Protein AF-A0A8J5KAC5-F1 (afdb_monomer_lite)

Structure (mmCIF, N/CA/C/O backbone):
data_AF-A0A8J5KAC5-F1
#
_entry.id   AF-A0A8J5KAC5-F1
#
loop_
_atom_site.group_PDB
_atom_site.id
_atom_site.type_symbol
_atom_site.label_atom_id
_atom_site.label_alt_id
_atom_site.label_comp_id
_atom_site.label_asym_id
_atom_site.label_entity_id
_atom_site.label_seq_id
_atom_site.pdbx_PDB_ins_code
_atom_site.Cartn_x
_atom_site.Cartn_y
_atom_site.Cartn_z
_atom_site.occupancy
_atom_site.B_iso_or_equiv
_atom_site.auth_seq_id
_atom_site.auth_comp_id
_atom_site.auth_asym_id
_atom_site.auth_atom_id
_atom_site.pdbx_PDB_model_num
ATOM 1 N N . MET A 1 1 ? 6.779 -6.812 -13.218 1.00 51.22 1 MET A N 1
ATOM 2 C CA . MET A 1 1 ? 7.470 -7.359 -12.035 1.00 51.22 1 MET A CA 1
ATOM 3 C C . MET A 1 1 ? 6.546 -8.421 -11.484 1.00 51.22 1 MET A C 1
ATOM 5 O O . MET A 1 1 ? 5.444 -8.071 -11.083 1.00 51.22 1 MET A O 1
ATOM 9 N N . HIS A 1 2 ? 6.923 -9.687 -11.612 1.00 58.38 2 HIS A N 1
ATOM 10 C CA . HIS A 1 2 ? 6.193 -10.803 -11.014 1.00 58.38 2 HIS A CA 1
ATOM 11 C C . HIS A 1 2 ? 6.729 -11.048 -9.586 1.00 58.38 2 HIS A C 1
ATOM 13 O O . HIS A 1 2 ? 7.861 -10.635 -9.305 1.00 58.38 2 HIS A O 1
ATOM 19 N N . PRO A 1 3 ? 5.944 -11.676 -8.694 1.00 69.50 3 PRO A N 1
ATOM 20 C CA . PRO A 1 3 ? 6.424 -12.159 -7.396 1.00 69.50 3 PRO A CA 1
ATOM 21 C C . PRO A 1 3 ? 7.497 -13.254 -7.560 1.00 69.50 3 PRO A C 1
ATOM 23 O O . PRO A 1 3 ? 7.890 -13.585 -8.687 1.00 69.50 3 PRO A O 1
ATOM 26 N N . ASP A 1 4 ? 8.021 -13.769 -6.443 1.00 76.44 4 ASP A N 1
ATOM 27 C CA . ASP A 1 4 ? 9.030 -14.833 -6.464 1.00 76.44 4 ASP A CA 1
ATOM 28 C C . ASP A 1 4 ? 8.505 -16.061 -7.219 1.00 76.44 4 ASP A C 1
ATOM 30 O O . ASP A 1 4 ? 7.387 -16.493 -6.975 1.00 76.44 4 ASP A O 1
ATOM 34 N N . LEU A 1 5 ? 9.309 -16.597 -8.141 1.00 83.94 5 LEU A N 1
ATOM 35 C CA . LEU A 1 5 ? 8.955 -17.718 -9.023 1.00 83.94 5 LEU A CA 1
ATOM 36 C C . LEU A 1 5 ? 9.501 -19.055 -8.501 1.00 83.94 5 LEU A C 1
ATOM 38 O O . LEU A 1 5 ? 9.786 -19.970 -9.281 1.00 83.94 5 LEU A O 1
ATOM 42 N N . SER A 1 6 ? 9.737 -19.150 -7.196 1.00 83.25 6 SER A N 1
ATOM 43 C CA . SER A 1 6 ? 10.265 -20.354 -6.570 1.00 83.25 6 SER A CA 1
ATOM 44 C C . SER A 1 6 ? 9.294 -21.540 -6.751 1.00 83.25 6 SER A C 1
ATOM 46 O O . SER A 1 6 ? 8.110 -21.406 -6.446 1.00 83.25 6 SER A O 1
ATOM 48 N N . PRO A 1 7 ? 9.760 -22.734 -7.181 1.00 77.38 7 PRO A N 1
ATOM 49 C CA . PRO A 1 7 ? 8.881 -23.847 -7.581 1.00 77.38 7 PRO A CA 1
ATOM 50 C C . PRO A 1 7 ? 7.962 -24.388 -6.478 1.00 77.38 7 PRO A C 1
ATOM 52 O O . PRO A 1 7 ? 6.989 -25.074 -6.754 1.00 77.38 7 PRO A O 1
ATOM 55 N N . HIS A 1 8 ? 8.292 -24.131 -5.215 1.00 77.75 8 HIS A N 1
ATOM 56 C CA . HIS A 1 8 ? 7.541 -24.633 -4.065 1.00 77.75 8 HIS A CA 1
ATOM 57 C C . HIS A 1 8 ? 6.368 -23.727 -3.663 1.00 77.75 8 HIS A C 1
ATOM 59 O O . HIS A 1 8 ? 5.592 -24.101 -2.790 1.00 77.75 8 HIS A O 1
ATOM 65 N N . LEU A 1 9 ? 6.251 -22.534 -4.258 1.00 81.00 9 LEU A N 1
ATOM 66 C CA . LEU A 1 9 ? 5.268 -21.524 -3.858 1.00 81.00 9 LEU A CA 1
ATOM 67 C C . LEU A 1 9 ? 3.993 -21.544 -4.719 1.00 81.00 9 LEU A C 1
ATOM 69 O O . LEU A 1 9 ? 3.014 -20.872 -4.388 1.00 81.00 9 LEU A O 1
ATOM 73 N N . HIS A 1 10 ? 4.007 -22.307 -5.813 1.00 86.31 10 HIS A N 1
ATOM 74 C CA . HIS A 1 10 ? 2.965 -22.288 -6.835 1.00 86.31 10 HIS A CA 1
ATOM 75 C C . HIS A 1 10 ? 2.425 -23.677 -7.147 1.00 86.31 10 HIS A C 1
ATOM 77 O O . HIS A 1 10 ? 3.053 -24.698 -6.871 1.00 86.31 10 HIS A O 1
ATOM 83 N N . THR A 1 11 ? 1.254 -23.697 -7.771 1.00 89.69 11 THR A N 1
ATOM 84 C CA . THR A 1 11 ? 0.648 -24.917 -8.312 1.00 89.69 11 THR A CA 1
ATOM 85 C C . THR A 1 11 ? 1.507 -25.542 -9.416 1.00 89.69 11 THR A C 1
ATOM 87 O O . THR A 1 11 ? 2.206 -24.841 -10.153 1.00 89.69 11 THR A O 1
ATOM 90 N N . ASP A 1 12 ? 1.409 -26.864 -9.588 1.00 91.12 12 ASP A N 1
ATOM 91 C CA . ASP A 1 12 ? 2.136 -27.600 -10.636 1.00 91.12 12 ASP A CA 1
ATOM 92 C C . ASP A 1 12 ? 1.869 -27.039 -12.045 1.00 91.12 12 ASP A C 1
ATOM 94 O O . ASP A 1 12 ? 2.774 -26.963 -12.882 1.00 91.12 12 ASP A O 1
ATOM 98 N N . GLU A 1 13 ? 0.642 -26.565 -12.289 1.00 91.50 13 GLU A N 1
ATOM 99 C CA . GLU A 1 13 ? 0.246 -25.910 -13.539 1.00 91.50 13 GLU A CA 1
ATOM 100 C C . GLU A 1 13 ? 1.032 -24.612 -13.791 1.00 91.50 13 GLU A C 1
ATOM 102 O O . GLU A 1 13 ? 1.581 -24.417 -14.882 1.00 91.50 13 GLU A O 1
ATOM 107 N N . CYS A 1 14 ? 1.146 -23.733 -12.788 1.00 91.69 14 CYS A N 1
ATOM 108 C CA . CYS A 1 14 ? 1.917 -22.497 -12.920 1.00 91.69 14 CYS A CA 1
ATOM 109 C C . CYS A 1 14 ? 3.430 -22.768 -12.966 1.00 91.69 14 CYS A C 1
ATOM 111 O O . CYS A 1 14 ? 4.141 -22.140 -13.757 1.00 91.69 14 CYS A O 1
ATOM 113 N N . ASN A 1 15 ? 3.927 -23.763 -12.225 1.00 93.38 15 ASN A N 1
ATOM 114 C CA . ASN A 1 15 ? 5.329 -24.191 -12.258 1.00 93.38 15 ASN A CA 1
ATOM 115 C C . ASN A 1 15 ? 5.779 -24.671 -13.646 1.00 93.38 15 ASN A C 1
ATOM 117 O O . ASN A 1 15 ? 6.917 -24.413 -14.063 1.00 93.38 15 ASN A O 1
ATOM 121 N N . ALA A 1 16 ? 4.886 -25.307 -14.409 1.00 93.81 16 ALA A N 1
ATOM 122 C CA . ALA A 1 16 ? 5.159 -25.691 -15.791 1.00 93.81 16 ALA A CA 1
ATOM 123 C C . ALA A 1 16 ? 5.391 -24.467 -16.700 1.00 93.81 16 ALA A C 1
ATOM 125 O O . ALA A 1 16 ? 6.273 -24.491 -17.564 1.00 93.81 16 ALA A O 1
ATOM 126 N N . LEU A 1 17 ? 4.641 -23.377 -16.503 1.00 92.50 17 LEU A N 1
ATOM 127 C CA . LEU A 1 17 ? 4.814 -22.126 -17.254 1.00 92.50 17 LEU A CA 1
ATOM 128 C C . LEU A 1 17 ? 6.082 -21.373 -16.832 1.00 92.50 17 LEU A C 1
ATOM 130 O O . LEU A 1 17 ? 6.814 -20.880 -17.690 1.00 92.50 17 LEU A O 1
ATOM 134 N N . ILE A 1 18 ? 6.389 -21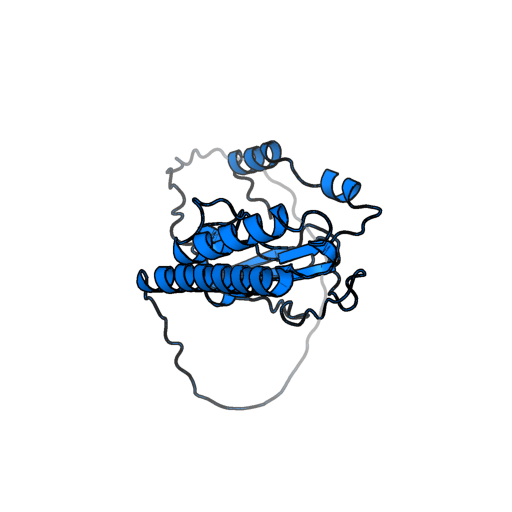.349 -15.533 1.00 92.75 18 ILE A N 1
ATOM 135 C CA . ILE A 1 18 ? 7.617 -20.750 -14.989 1.00 92.75 18 ILE A CA 1
ATOM 136 C C . ILE A 1 18 ? 8.853 -21.442 -15.567 1.00 92.75 18 ILE A C 1
ATOM 138 O O . ILE A 1 18 ? 9.784 -20.781 -16.028 1.00 92.75 18 ILE A O 1
ATOM 142 N N . SER A 1 19 ? 8.838 -22.774 -15.622 1.00 92.81 19 SER A N 1
ATOM 143 C CA . SER A 1 19 ? 9.929 -23.560 -16.205 1.00 92.81 19 SER A CA 1
ATOM 144 C C . SER A 1 19 ? 10.127 -23.243 -17.692 1.00 92.81 19 SER A C 1
ATOM 146 O O . SER A 1 19 ? 11.260 -23.078 -18.149 1.00 92.81 19 SER A O 1
ATOM 148 N N . LYS A 1 20 ? 9.035 -23.071 -18.452 1.00 92.75 20 LYS A N 1
ATOM 149 C CA . LYS A 1 20 ? 9.089 -22.631 -19.858 1.00 92.75 20 LYS A CA 1
ATOM 150 C C . LYS A 1 20 ? 9.677 -21.227 -20.000 1.00 92.75 20 LYS A C 1
ATOM 152 O O . LYS A 1 20 ? 10.493 -21.008 -20.892 1.00 92.75 20 LYS A O 1
ATOM 157 N N . LEU A 1 21 ? 9.325 -20.297 -19.111 1.00 91.25 21 LEU A N 1
ATOM 158 C CA . LEU A 1 21 ? 9.879 -18.940 -19.107 1.00 91.25 21 LEU A CA 1
ATOM 159 C C . LEU A 1 21 ? 11.384 -18.951 -18.809 1.00 91.25 21 LEU A C 1
ATOM 161 O O . LEU A 1 21 ? 12.168 -18.322 -19.519 1.00 91.25 21 LEU A O 1
ATOM 165 N N . GLN A 1 22 ? 11.806 -19.717 -17.800 1.00 90.69 22 GLN A N 1
ATOM 166 C CA . GLN A 1 22 ? 13.218 -19.881 -17.454 1.00 90.69 22 GLN A CA 1
ATOM 167 C C . GLN A 1 22 ? 14.016 -20.504 -18.605 1.00 90.69 22 GLN A C 1
ATOM 169 O O . GLN A 1 22 ? 15.131 -20.059 -18.876 1.00 90.69 22 GLN A O 1
ATOM 174 N N . ASN A 1 23 ? 13.455 -21.485 -19.314 1.00 92.12 23 ASN A N 1
ATOM 175 C CA . ASN A 1 23 ? 14.088 -22.073 -20.495 1.00 92.12 23 ASN A CA 1
ATOM 176 C C . ASN A 1 23 ? 14.163 -21.074 -21.659 1.00 92.12 23 ASN A C 1
ATOM 178 O O . ASN A 1 23 ? 15.242 -20.902 -22.222 1.00 92.12 23 ASN A O 1
ATOM 182 N N . CYS A 1 24 ? 13.095 -20.314 -21.927 1.00 90.56 24 CYS A N 1
ATOM 183 C CA . CYS A 1 24 ? 13.111 -19.240 -22.926 1.00 90.56 24 CYS A CA 1
ATOM 184 C C . CYS A 1 24 ? 14.214 -18.211 -22.630 1.00 90.56 24 CYS A C 1
ATOM 186 O O . CYS A 1 24 ? 14.958 -17.822 -23.529 1.00 90.56 24 CYS A O 1
ATOM 188 N N . HIS A 1 25 ? 14.394 -17.824 -21.363 1.00 89.75 25 HIS A N 1
ATOM 189 C CA . HIS A 1 25 ? 15.464 -16.917 -20.938 1.00 89.75 25 HIS A CA 1
ATOM 190 C C . HIS A 1 25 ? 16.870 -17.531 -21.013 1.00 89.75 25 HIS A C 1
ATOM 192 O O . HIS A 1 25 ? 17.831 -16.797 -21.258 1.00 89.75 25 HIS A O 1
ATOM 198 N N . LYS A 1 26 ? 17.010 -18.846 -20.801 1.00 88.94 26 LYS A N 1
ATOM 199 C CA . LYS A 1 26 ? 18.286 -19.567 -20.958 1.00 88.94 26 LYS A CA 1
ATOM 200 C C . LYS A 1 26 ? 18.708 -19.629 -22.424 1.00 88.94 26 LYS A C 1
ATOM 202 O O . LYS A 1 26 ? 19.866 -19.349 -22.723 1.00 88.94 26 LYS A O 1
ATOM 207 N N . GL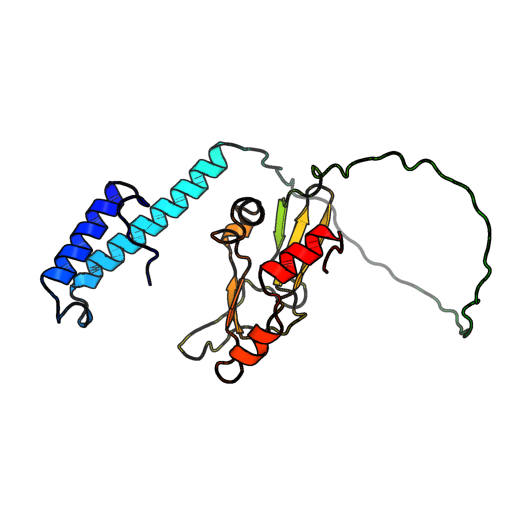U A 1 27 ? 17.774 -19.935 -23.318 1.00 89.94 27 GLU A N 1
ATOM 208 C CA . GLU A 1 27 ? 18.008 -20.004 -24.764 1.00 89.94 27 GLU A CA 1
ATOM 209 C C . GLU A 1 27 ? 18.232 -18.612 -25.368 1.00 89.94 27 GLU A C 1
ATOM 211 O O . GLU A 1 27 ? 19.110 -18.418 -26.205 1.00 89.94 27 GLU A O 1
ATOM 216 N N . ASN A 1 28 ? 17.506 -17.605 -24.877 1.00 84.75 28 ASN A N 1
ATOM 217 C CA . ASN A 1 28 ? 17.512 -16.243 -25.411 1.00 84.75 28 ASN A CA 1
ATOM 218 C C . ASN A 1 28 ? 18.156 -15.247 -24.439 1.00 84.75 28 ASN A C 1
ATOM 220 O O . ASN A 1 28 ? 17.588 -14.202 -24.108 1.00 84.75 28 ASN A O 1
ATOM 224 N N . LYS A 1 29 ? 19.383 -15.549 -23.998 1.00 78.19 29 LYS A N 1
ATOM 225 C CA . LYS A 1 29 ? 20.109 -14.790 -22.960 1.00 78.19 29 LYS A CA 1
ATOM 226 C C . LYS A 1 29 ? 20.223 -13.284 -23.246 1.00 78.19 29 LYS A C 1
ATOM 228 O O . LYS A 1 29 ? 20.153 -12.483 -22.312 1.00 78.19 29 LYS A O 1
ATOM 233 N N . LEU A 1 30 ? 20.379 -12.906 -24.520 1.00 72.31 30 LEU A N 1
ATOM 234 C CA . LEU A 1 30 ? 20.470 -11.510 -24.978 1.00 72.31 30 LEU A CA 1
ATOM 235 C C . LEU A 1 30 ? 19.122 -10.933 -25.443 1.00 72.31 30 LEU A C 1
ATOM 237 O O . LEU A 1 30 ? 18.879 -9.741 -25.278 1.00 72.31 30 LEU A O 1
ATOM 241 N N . LEU A 1 31 ? 18.230 -11.768 -25.982 1.00 71.31 31 LEU A N 1
ATOM 242 C CA . LEU A 1 31 ? 16.966 -11.335 -26.592 1.00 71.31 31 LEU A CA 1
ATOM 243 C C . LEU A 1 31 ? 15.778 -11.319 -25.616 1.00 71.31 31 LEU A C 1
ATOM 245 O O . LEU A 1 31 ? 14.691 -10.872 -25.981 1.00 71.31 31 LEU A O 1
ATOM 249 N N . LYS A 1 32 ? 15.980 -11.711 -24.352 1.00 63.28 32 LYS A N 1
ATOM 250 C CA . LYS A 1 32 ? 14.984 -11.549 -23.278 1.00 63.28 32 LYS A CA 1
ATOM 251 C C . LYS A 1 32 ? 14.484 -10.105 -23.124 1.00 63.28 32 LYS A C 1
ATOM 253 O O . LYS A 1 32 ? 13.348 -9.891 -22.728 1.00 63.28 32 LYS A O 1
ATOM 258 N N . PHE A 1 33 ? 15.303 -9.117 -23.494 1.00 65.19 33 PHE A N 1
ATOM 259 C CA . PHE A 1 33 ? 14.939 -7.694 -23.463 1.00 65.19 33 PHE A CA 1
ATOM 260 C C . PHE A 1 33 ? 14.280 -7.187 -24.755 1.00 65.19 33 PHE A C 1
ATOM 262 O O . PHE A 1 33 ? 13.813 -6.054 -24.794 1.00 65.19 33 PHE A O 1
ATOM 269 N N . VAL A 1 34 ? 14.233 -8.014 -25.804 1.00 77.56 34 VAL A N 1
ATOM 270 C CA . VAL A 1 34 ? 13.605 -7.701 -27.102 1.00 77.56 34 VAL A CA 1
ATOM 271 C C . VAL A 1 34 ? 12.153 -8.201 -27.149 1.00 77.56 34 VAL A C 1
ATOM 273 O O . VAL A 1 34 ? 11.425 -7.938 -28.098 1.00 77.56 34 VAL A O 1
ATOM 276 N N . GLY A 1 35 ? 11.698 -8.876 -26.088 1.00 79.56 35 GLY A N 1
ATOM 277 C CA . GLY A 1 35 ? 10.300 -9.257 -25.909 1.00 79.56 35 GLY A CA 1
ATOM 278 C C . GLY A 1 35 ? 9.916 -10.621 -26.481 1.00 79.56 35 GLY A C 1
ATOM 279 O O . GLY A 1 35 ? 8.734 -10.942 -26.529 1.00 79.56 35 GLY A O 1
ATOM 280 N N . ILE A 1 36 ? 10.893 -11.448 -26.869 1.00 85.12 36 ILE A N 1
ATOM 281 C CA . ILE A 1 36 ? 10.649 -12.797 -27.416 1.00 85.12 36 ILE A CA 1
ATOM 282 C C . ILE A 1 36 ? 9.874 -13.680 -26.428 1.00 85.12 36 ILE A C 1
ATOM 284 O O . ILE A 1 36 ? 9.003 -14.442 -26.827 1.00 85.12 36 ILE A O 1
ATOM 288 N N . CYS A 1 37 ? 10.149 -13.548 -25.130 1.00 87.25 37 CYS A N 1
ATOM 289 C CA . CYS A 1 37 ? 9.486 -14.345 -24.098 1.00 87.25 37 CYS A CA 1
ATOM 290 C C . CYS A 1 37 ? 8.212 -13.679 -23.530 1.00 87.25 37 CYS A C 1
ATOM 292 O O . CYS A 1 37 ? 7.659 -14.189 -22.558 1.00 87.25 37 CYS A O 1
ATOM 294 N N . ASN A 1 38 ? 7.720 -12.568 -24.107 1.00 87.12 38 ASN A N 1
ATOM 295 C CA . ASN A 1 38 ? 6.593 -11.794 -23.553 1.00 87.12 38 ASN A CA 1
ATOM 296 C C . ASN A 1 38 ? 5.282 -12.587 -23.483 1.00 87.12 38 ASN A C 1
ATOM 298 O O . ASN A 1 38 ? 4.481 -12.380 -22.573 1.00 87.12 38 ASN A O 1
ATOM 302 N N . GLU A 1 39 ? 5.044 -13.489 -24.435 1.00 90.31 39 GLU A N 1
ATOM 303 C CA . GLU A 1 39 ? 3.843 -14.331 -24.436 1.00 90.31 39 GLU A CA 1
ATOM 304 C C . GLU A 1 39 ? 3.839 -15.290 -23.241 1.00 90.31 39 GLU A C 1
ATOM 306 O O . GLU A 1 39 ? 2.824 -15.437 -22.556 1.00 90.31 39 GLU A O 1
ATOM 311 N N . ILE A 1 40 ? 5.000 -15.882 -22.942 1.00 88.81 40 ILE A N 1
ATOM 312 C CA . ILE A 1 40 ? 5.178 -16.785 -21.802 1.00 88.81 40 ILE A CA 1
ATOM 313 C C . ILE A 1 40 ? 5.120 -15.993 -20.493 1.00 88.81 40 ILE A C 1
ATOM 315 O O . ILE A 1 40 ? 4.452 -16.423 -19.558 1.00 88.81 40 ILE A O 1
ATOM 319 N N . ASP A 1 41 ? 5.747 -14.817 -20.439 1.00 87.56 41 ASP A N 1
ATOM 320 C CA . ASP A 1 41 ? 5.699 -13.928 -19.272 1.00 87.56 41 ASP A CA 1
ATOM 321 C C . ASP A 1 41 ? 4.254 -13.506 -18.950 1.00 87.56 41 ASP A C 1
ATOM 323 O O . ASP A 1 41 ? 3.796 -13.591 -17.810 1.00 87.56 41 ASP A O 1
ATOM 327 N N . THR A 1 42 ? 3.472 -13.179 -19.985 1.00 88.94 42 THR A N 1
ATOM 328 C CA . THR A 1 42 ? 2.037 -12.885 -19.852 1.00 88.94 42 THR A CA 1
ATOM 329 C C . THR A 1 42 ? 1.257 -14.094 -19.335 1.00 88.94 42 THR A C 1
ATOM 331 O O . THR A 1 42 ? 0.359 -13.940 -18.504 1.00 88.94 42 THR A O 1
ATOM 334 N N . ALA A 1 43 ? 1.572 -15.300 -19.814 1.00 91.12 43 ALA A N 1
ATOM 335 C CA . ALA A 1 43 ? 0.924 -16.529 -19.367 1.00 91.12 43 ALA A CA 1
ATOM 336 C C . ALA A 1 43 ? 1.244 -16.849 -17.898 1.00 91.12 43 ALA A C 1
ATOM 338 O O . ALA A 1 43 ? 0.329 -17.165 -17.138 1.00 91.12 43 ALA A O 1
ATOM 339 N N . VAL A 1 44 ? 2.506 -16.703 -17.481 1.00 90.38 44 VAL A N 1
ATOM 340 C CA . VAL A 1 44 ? 2.932 -16.857 -16.080 1.00 90.38 44 VAL A CA 1
ATOM 341 C C . VAL A 1 44 ? 2.193 -15.860 -15.196 1.00 90.38 44 VAL A C 1
ATOM 343 O O . VAL A 1 44 ? 1.569 -16.263 -14.219 1.00 90.38 44 VAL A O 1
ATOM 346 N N . TRP A 1 45 ? 2.164 -14.578 -15.571 1.00 89.25 45 TRP A N 1
ATOM 347 C CA . TRP A 1 45 ? 1.455 -13.554 -14.803 1.00 89.25 45 TRP A CA 1
ATOM 348 C C . TRP A 1 45 ? -0.039 -13.862 -14.646 1.00 89.25 45 TRP A C 1
ATOM 350 O O . TRP A 1 45 ? -0.583 -13.754 -13.548 1.00 89.25 45 TRP A O 1
ATOM 360 N N . LYS A 1 46 ? -0.708 -14.295 -15.723 1.00 90.75 46 LYS A N 1
ATOM 361 C CA . LYS A 1 46 ? -2.120 -14.705 -15.669 1.00 90.75 46 LYS A CA 1
ATOM 362 C C . LYS A 1 46 ? -2.334 -15.909 -14.752 1.00 90.75 46 LYS A C 1
ATOM 364 O O . LYS A 1 46 ? -3.321 -15.920 -14.022 1.00 90.75 46 LYS A O 1
ATOM 369 N N . CYS A 1 47 ? -1.432 -16.889 -14.788 1.00 91.62 47 CYS A N 1
ATOM 370 C CA . CYS A 1 47 ? -1.513 -18.081 -13.948 1.00 91.62 47 CYS A CA 1
ATOM 371 C C . CYS A 1 47 ? -1.384 -17.724 -12.467 1.00 91.62 47 CYS A C 1
ATOM 373 O O . CYS A 1 47 ? -2.273 -18.045 -11.685 1.00 91.62 47 CYS A O 1
ATOM 375 N N . LEU A 1 48 ? -0.344 -16.967 -12.106 1.00 88.88 48 LEU A N 1
ATOM 376 C CA . LEU A 1 48 ? -0.109 -16.525 -10.730 1.00 88.88 48 LEU A CA 1
ATOM 377 C C . LEU A 1 48 ? -1.284 -15.701 -10.194 1.00 88.88 48 LEU A C 1
ATOM 379 O O . LEU A 1 48 ? -1.774 -15.954 -9.098 1.00 88.88 48 LEU A O 1
ATOM 383 N N . LYS A 1 49 ? -1.824 -14.793 -11.013 1.00 87.00 49 LYS A N 1
ATOM 384 C CA . LYS A 1 49 ? -3.003 -14.001 -10.649 1.00 87.00 49 LYS A CA 1
ATOM 385 C C . LYS A 1 49 ? -4.260 -14.855 -10.453 1.00 87.00 49 LYS A C 1
ATOM 387 O O . LYS A 1 49 ? -5.118 -14.513 -9.644 1.00 87.00 49 LYS A O 1
ATOM 392 N N . ALA A 1 50 ? -4.413 -15.938 -11.213 1.00 87.12 50 ALA A N 1
ATOM 393 C CA . ALA A 1 50 ? -5.517 -16.875 -11.031 1.00 87.12 50 ALA A CA 1
ATOM 394 C C . ALA A 1 50 ? -5.329 -17.741 -9.776 1.00 87.12 50 ALA A C 1
ATOM 396 O O . ALA A 1 50 ? -6.303 -18.020 -9.085 1.00 87.12 50 ALA A O 1
ATOM 397 N N . GLU A 1 51 ? -4.096 -18.139 -9.461 1.00 87.81 51 GLU A N 1
ATOM 398 C CA . GLU A 1 51 ? -3.771 -18.873 -8.237 1.00 87.81 51 GLU A CA 1
ATOM 399 C C . GLU A 1 51 ? -4.094 -18.045 -6.987 1.00 87.81 51 GLU A C 1
ATOM 401 O O . GLU A 1 51 ? -4.750 -18.545 -6.076 1.00 87.81 51 GLU A O 1
ATOM 406 N N . GLU A 1 52 ? -3.724 -16.763 -6.980 1.00 81.81 52 GLU A N 1
ATOM 407 C CA . GLU A 1 52 ? -4.092 -15.823 -5.916 1.00 81.81 52 GLU A CA 1
ATOM 408 C C . GLU A 1 52 ? -5.614 -15.720 -5.756 1.00 81.81 52 GLU A C 1
ATOM 410 O O . GLU A 1 52 ? -6.128 -15.841 -4.647 1.00 81.81 52 GLU A O 1
ATOM 415 N N . LYS A 1 53 ? -6.361 -15.583 -6.860 1.00 79.31 53 LYS A N 1
ATOM 416 C CA . LYS A 1 53 ? -7.833 -15.558 -6.817 1.00 79.31 53 LYS A CA 1
ATOM 417 C C . LYS A 1 53 ? -8.430 -16.835 -6.224 1.00 79.31 53 LYS A C 1
ATOM 419 O O . LYS A 1 53 ? -9.346 -16.747 -5.419 1.00 79.31 53 LYS A O 1
ATOM 424 N N . LYS A 1 54 ? -7.889 -18.006 -6.570 1.00 82.94 54 LYS A N 1
ATOM 425 C CA . LYS A 1 54 ? -8.353 -19.294 -6.032 1.00 82.94 54 LYS A CA 1
ATOM 426 C C . LYS A 1 54 ? -8.053 -19.446 -4.540 1.00 82.94 54 LYS A C 1
ATOM 428 O O . LYS A 1 54 ? -8.879 -19.990 -3.819 1.00 82.94 54 LYS A O 1
ATOM 433 N N . LYS A 1 55 ? -6.890 -18.985 -4.059 1.00 78.44 55 LYS A N 1
ATOM 434 C CA . LYS A 1 55 ? -6.556 -18.993 -2.617 1.00 78.44 55 LYS A CA 1
ATOM 435 C C . LYS A 1 55 ? -7.567 -18.172 -1.825 1.00 78.44 55 LYS A C 1
ATOM 437 O O . LYS A 1 55 ? -8.061 -18.615 -0.795 1.00 78.44 55 LYS A O 1
ATOM 442 N N . VAL A 1 56 ? -7.911 -17.021 -2.378 1.00 69.06 56 VAL A N 1
ATOM 443 C CA . VAL A 1 56 ? -8.898 -16.098 -1.841 1.00 69.06 56 VAL A CA 1
ATOM 444 C C . VAL A 1 56 ? -10.318 -16.701 -1.850 1.00 69.06 56 VAL A C 1
ATOM 446 O O . VAL A 1 56 ? -10.984 -16.697 -0.820 1.00 69.06 56 VAL A O 1
ATOM 449 N N . GLU A 1 57 ? -10.759 -17.311 -2.956 1.00 70.56 57 GLU A N 1
ATOM 450 C CA . GLU A 1 57 ? -12.055 -18.012 -3.046 1.00 70.56 57 GLU A CA 1
ATOM 451 C C . GLU A 1 57 ? -12.146 -19.208 -2.080 1.00 70.56 57 GLU A C 1
ATOM 453 O O . GLU A 1 57 ? -13.158 -19.403 -1.407 1.00 70.56 57 GLU A O 1
ATOM 458 N N . ASN A 1 58 ? -11.073 -19.993 -1.966 1.00 67.31 58 ASN A N 1
ATOM 459 C CA . ASN A 1 58 ? -11.009 -21.132 -1.051 1.00 67.31 58 ASN A CA 1
ATOM 460 C C . ASN A 1 58 ? -11.014 -20.693 0.422 1.00 67.31 58 ASN A C 1
ATOM 462 O O . ASN A 1 58 ? -11.554 -21.412 1.263 1.00 67.31 58 ASN A O 1
ATOM 466 N N . ALA A 1 59 ? -10.465 -19.516 0.741 1.00 58.41 59 ALA A N 1
ATOM 467 C CA . ALA A 1 59 ? -10.561 -18.926 2.074 1.00 58.41 59 ALA A CA 1
ATOM 468 C C . ALA A 1 59 ? -12.003 -18.497 2.414 1.00 58.41 59 ALA A C 1
ATOM 470 O O . ALA A 1 59 ? -12.434 -18.656 3.554 1.00 58.41 59 ALA A O 1
ATOM 471 N N . SER A 1 60 ? -12.793 -18.046 1.431 1.00 54.47 60 SER A N 1
ATOM 472 C CA . SER A 1 60 ? -14.224 -17.737 1.611 1.00 54.47 60 SER A CA 1
ATOM 473 C C . SER A 1 60 ? -15.116 -18.958 1.835 1.00 54.47 60 SER A C 1
ATOM 475 O O . SER A 1 60 ? -16.206 -18.820 2.384 1.00 54.47 60 SER A O 1
ATOM 477 N N . GL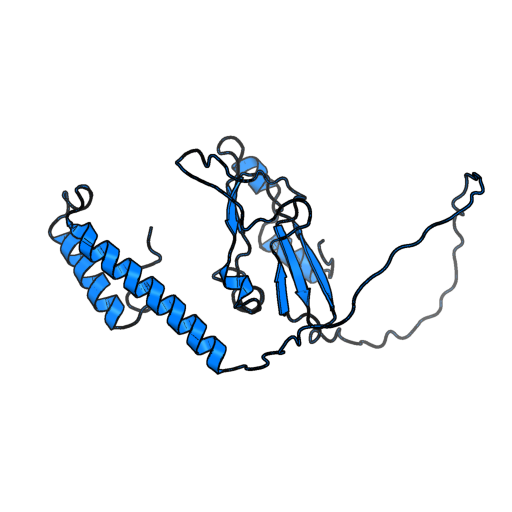Y A 1 61 ? -14.675 -20.155 1.443 1.00 47.19 61 GLY A N 1
ATOM 478 C CA . GLY A 1 61 ? -15.434 -21.396 1.630 1.00 47.19 61 GLY A CA 1
ATOM 479 C C . GLY A 1 61 ? -15.509 -21.892 3.080 1.00 47.19 61 GLY A C 1
ATOM 480 O O . GLY A 1 61 ? -16.329 -22.758 3.370 1.00 47.19 61 GLY A O 1
ATOM 481 N N . ASN A 1 62 ? -14.693 -21.343 3.990 1.00 48.66 62 ASN A N 1
ATOM 482 C CA . ASN A 1 62 ? -14.563 -21.796 5.381 1.00 48.66 62 ASN A CA 1
ATOM 483 C C . ASN A 1 62 ? -14.738 -20.670 6.421 1.00 48.66 62 ASN A C 1
ATOM 485 O O . ASN A 1 62 ? -14.092 -20.688 7.464 1.00 48.66 62 ASN A O 1
ATOM 489 N N . ASN A 1 63 ? -15.618 -19.698 6.162 1.00 46.44 63 ASN A N 1
ATOM 490 C CA . ASN A 1 63 ? -16.336 -18.945 7.204 1.00 46.44 63 ASN A CA 1
ATOM 491 C C . ASN A 1 63 ? -17.413 -18.066 6.555 1.00 46.44 63 ASN A C 1
ATOM 493 O O . ASN A 1 63 ? -17.193 -16.899 6.236 1.00 46.44 63 ASN A O 1
ATOM 497 N N . VAL A 1 64 ? -18.596 -18.642 6.336 1.00 35.03 64 VAL A N 1
ATOM 498 C CA . VAL A 1 64 ? -19.778 -17.877 5.933 1.00 35.03 64 VAL A CA 1
ATOM 499 C C . VAL A 1 64 ? -20.448 -17.337 7.193 1.00 35.03 64 VAL A C 1
ATOM 501 O O . VAL A 1 64 ? -21.201 -18.039 7.860 1.00 35.03 64 VAL A O 1
ATOM 504 N N . LEU A 1 65 ? -20.200 -16.067 7.487 1.00 42.28 65 LEU A N 1
ATOM 505 C CA . LEU A 1 65 ? -21.201 -15.185 8.083 1.00 42.28 65 LEU A CA 1
ATOM 506 C C . LEU A 1 65 ? -21.348 -14.004 7.125 1.00 42.28 65 LEU A C 1
ATOM 508 O O . LEU A 1 65 ? -20.790 -12.927 7.310 1.00 42.28 65 LEU A O 1
ATOM 512 N N . ALA A 1 66 ? -22.056 -14.266 6.027 1.00 31.86 66 ALA A N 1
ATOM 513 C CA . ALA A 1 66 ? -22.619 -13.215 5.203 1.00 31.86 66 ALA A CA 1
ATOM 514 C C . ALA A 1 66 ? -23.717 -12.540 6.035 1.00 31.86 66 ALA A C 1
ATOM 516 O O . ALA A 1 66 ? -24.797 -13.099 6.203 1.00 31.86 66 ALA A O 1
ATOM 517 N N . CYS A 1 67 ? -23.433 -11.368 6.602 1.00 33.44 67 CYS A N 1
ATOM 518 C CA . CYS A 1 67 ? -24.501 -10.484 7.048 1.00 33.44 67 CYS A CA 1
ATOM 519 C C . CYS A 1 67 ? -25.087 -9.829 5.798 1.00 33.44 67 CYS A C 1
ATOM 521 O O . CYS A 1 67 ? -24.502 -8.907 5.226 1.00 33.44 67 CYS A O 1
ATOM 523 N N . GLU A 1 68 ? -26.215 -10.370 5.353 1.00 28.81 68 GLU A N 1
ATOM 524 C CA . GLU A 1 68 ? -27.110 -9.734 4.396 1.00 28.81 68 GLU A CA 1
ATOM 525 C C . GLU A 1 68 ? -27.515 -8.364 4.964 1.00 28.81 68 GLU A C 1
ATOM 527 O O . GLU A 1 68 ? -27.992 -8.259 6.094 1.00 28.81 68 GLU A O 1
ATOM 532 N N . VAL A 1 69 ? -27.246 -7.294 4.215 1.00 32.38 69 VAL A N 1
ATOM 533 C CA . VAL A 1 69 ? -27.722 -5.950 4.552 1.00 32.38 69 VAL A CA 1
ATOM 534 C C . VAL A 1 69 ? -29.018 -5.746 3.784 1.00 32.38 69 VAL A C 1
ATOM 536 O O . VAL A 1 69 ? -28.993 -5.532 2.571 1.00 32.38 69 VAL A O 1
ATOM 539 N N . ASP A 1 70 ? -30.138 -5.847 4.495 1.00 31.09 70 ASP A N 1
ATOM 540 C CA . ASP A 1 70 ? -31.461 -5.516 3.974 1.00 31.09 70 ASP A CA 1
ATOM 541 C C . ASP A 1 70 ? -31.512 -4.048 3.521 1.00 31.09 70 ASP A C 1
ATOM 543 O O . ASP A 1 70 ? -31.101 -3.129 4.238 1.00 31.09 70 ASP A O 1
ATOM 547 N N . GLN A 1 71 ? -32.020 -3.839 2.306 1.00 30.28 71 GLN A N 1
ATOM 548 C CA . GLN A 1 71 ? -32.323 -2.528 1.741 1.00 30.28 71 GLN A CA 1
ATOM 549 C C . GLN A 1 71 ? -33.731 -2.060 2.146 1.00 30.28 71 GLN A C 1
ATOM 551 O O . GLN A 1 71 ? -34.681 -2.837 2.168 1.00 30.28 71 GLN A O 1
ATOM 556 N N . ASP A 1 72 ? -33.820 -0.743 2.344 1.00 29.39 72 ASP A N 1
ATOM 557 C CA . ASP A 1 72 ? -34.984 0.137 2.184 1.00 29.39 72 ASP A CA 1
ATOM 558 C C . ASP A 1 72 ? -36.086 0.161 3.262 1.00 29.39 72 ASP A C 1
ATOM 560 O O . ASP A 1 72 ? -36.864 -0.771 3.444 1.00 29.39 72 ASP A O 1
ATOM 564 N N . THR A 1 73 ? -36.275 1.334 3.892 1.00 29.88 73 THR A N 1
ATOM 565 C CA . THR A 1 73 ? -37.413 2.249 3.610 1.00 29.88 73 THR A CA 1
ATOM 566 C C . THR A 1 73 ? -37.426 3.507 4.508 1.00 29.88 73 THR A C 1
ATOM 568 O O . THR A 1 73 ? -36.929 3.489 5.629 1.00 29.88 73 THR A O 1
ATOM 571 N N . ALA A 1 74 ? -38.083 4.562 3.989 1.00 29.80 74 ALA A N 1
ATOM 572 C CA . ALA A 1 74 ? -38.505 5.851 4.588 1.00 29.80 74 ALA A CA 1
ATOM 573 C C . ALA A 1 74 ? -37.510 7.034 4.447 1.00 29.80 74 ALA A C 1
ATOM 575 O O . ALA A 1 74 ? -36.503 7.103 5.138 1.00 29.80 74 ALA A O 1
ATOM 576 N N . SER A 1 75 ? -37.614 7.910 3.432 1.00 29.61 75 SER A N 1
ATOM 577 C CA . SER A 1 75 ? -38.609 8.980 3.153 1.00 29.61 75 SER A CA 1
ATOM 578 C C . SER A 1 75 ? -38.531 10.209 4.084 1.00 29.61 75 SER A C 1
ATOM 580 O O . SER A 1 75 ? -38.863 10.082 5.254 1.00 29.61 75 SER A O 1
ATOM 582 N N . GLU A 1 76 ? -38.134 11.363 3.506 1.00 29.12 76 GLU A N 1
ATOM 583 C CA . GLU A 1 76 ? -38.665 12.747 3.665 1.00 29.12 76 GLU A CA 1
ATOM 584 C C . GLU A 1 76 ? -39.093 13.243 5.078 1.00 29.12 76 GLU A C 1
ATOM 586 O O . GLU A 1 76 ? -39.862 12.593 5.765 1.00 29.12 76 GLU A O 1
ATOM 591 N N . GLN A 1 77 ? -38.732 14.429 5.595 1.00 29.12 77 GLN A N 1
ATOM 592 C CA . GLN A 1 77 ? -38.959 15.774 5.042 1.00 29.12 77 GLN A CA 1
ATOM 593 C C . GLN A 1 77 ? -38.408 16.877 5.994 1.00 29.12 77 GLN A C 1
ATOM 595 O O . GLN A 1 77 ? -38.046 16.638 7.142 1.00 29.12 77 GLN A O 1
ATOM 600 N N . SER A 1 78 ? -38.377 18.096 5.459 1.00 26.16 78 SER A N 1
ATOM 601 C CA . SER A 1 78 ? -37.915 19.410 5.943 1.00 26.16 78 SER A CA 1
ATOM 602 C C . SER A 1 78 ? -38.631 20.074 7.140 1.00 26.16 78 SER A C 1
ATOM 604 O O . SER A 1 78 ? -39.822 19.856 7.331 1.00 26.16 78 SER A O 1
ATOM 606 N N . GLY A 1 79 ? -37.952 21.053 7.771 1.00 25.38 79 GLY A N 1
ATOM 607 C CA . GLY A 1 79 ? -38.539 22.196 8.516 1.00 25.38 79 GLY A CA 1
ATOM 608 C C . GLY A 1 79 ? -37.780 22.531 9.818 1.00 25.38 79 GLY A C 1
ATOM 609 O O . GLY A 1 79 ? -37.737 21.697 10.709 1.00 25.38 79 GLY A O 1
ATOM 610 N N . ASN A 1 80 ? -36.896 23.539 9.877 1.00 27.78 80 ASN A N 1
ATOM 611 C CA . ASN A 1 80 ? -37.048 24.997 10.113 1.00 27.78 80 ASN A CA 1
ATOM 612 C C . ASN A 1 80 ? -37.196 25.459 11.586 1.00 27.78 80 ASN A C 1
ATOM 614 O O . ASN A 1 80 ? -38.029 24.959 12.325 1.00 27.78 80 ASN A O 1
ATOM 618 N N . GLU A 1 81 ? -36.416 26.512 11.909 1.00 28.88 81 GLU A N 1
ATOM 619 C CA . GLU A 1 81 ? -36.569 27.500 13.009 1.00 28.88 81 GLU A CA 1
ATOM 620 C C . GLU A 1 81 ? -36.281 27.047 14.466 1.00 28.88 81 GLU A C 1
ATOM 622 O O . GLU A 1 81 ? -36.582 25.933 14.853 1.00 28.88 81 GLU A O 1
ATOM 627 N N . SER A 1 82 ? -35.716 27.839 15.394 1.00 31.69 82 SER A N 1
ATOM 628 C CA . SER A 1 82 ? -35.131 29.192 15.421 1.00 31.69 82 SER A CA 1
ATOM 629 C C . SER A 1 82 ? -34.469 29.446 16.806 1.00 31.69 82 SER A C 1
ATOM 631 O O . SER A 1 82 ? -34.671 28.695 17.756 1.00 31.69 82 SER A O 1
ATOM 633 N N . THR A 1 83 ? -33.760 30.577 16.917 1.00 31.09 83 THR A N 1
ATOM 634 C CA . THR A 1 83 ? -33.492 31.407 18.122 1.00 31.09 83 THR A CA 1
ATOM 635 C C . THR A 1 83 ? -32.411 31.035 19.163 1.00 31.09 83 THR A C 1
ATOM 637 O O . THR A 1 83 ? -32.641 30.337 20.139 1.00 31.09 83 THR A O 1
ATOM 640 N N . ALA A 1 84 ? -31.233 31.643 18.960 1.00 30.12 84 ALA A N 1
ATOM 641 C CA . ALA A 1 84 ? -30.517 32.619 19.811 1.00 30.12 84 ALA A CA 1
ATOM 642 C C . ALA A 1 84 ? -30.545 32.557 21.361 1.00 30.12 84 ALA A C 1
ATOM 644 O O . ALA A 1 84 ? -31.589 32.765 21.963 1.00 30.12 84 ALA A O 1
ATOM 645 N N . LEU A 1 85 ? -29.342 32.530 21.970 1.00 38.09 85 LEU A N 1
ATOM 646 C CA . LEU A 1 85 ? -28.790 33.431 23.025 1.00 38.09 85 LEU A CA 1
ATOM 647 C C . LEU A 1 85 ? -27.373 32.901 23.394 1.00 38.09 85 LEU A C 1
ATOM 649 O O . LEU A 1 85 ? -27.224 31.714 23.651 1.00 38.09 85 LEU A O 1
ATOM 653 N N . LYS A 1 86 ? -26.271 33.631 23.116 1.00 28.61 86 LYS A N 1
ATOM 654 C CA . LYS A 1 86 ? -25.476 34.489 24.046 1.00 28.61 86 LYS A CA 1
ATOM 655 C C . LYS A 1 86 ? -25.131 33.780 25.375 1.00 28.61 86 LYS A C 1
ATOM 657 O O . LYS A 1 86 ? -26.019 33.225 25.991 1.00 28.61 86 LYS A O 1
ATOM 662 N N . GLU A 1 87 ? -23.930 33.772 25.950 1.00 32.94 87 GLU A N 1
ATOM 663 C CA . GLU A 1 87 ? -22.701 34.562 25.836 1.00 32.94 87 GLU A CA 1
ATOM 664 C C . GLU A 1 87 ? -21.603 33.862 26.677 1.00 32.94 87 GLU A C 1
ATOM 666 O O . GLU A 1 87 ? -21.900 33.193 27.661 1.00 32.94 87 GLU A O 1
ATOM 671 N N . ASN A 1 88 ? -20.341 34.057 26.283 1.00 32.78 88 ASN A N 1
ATOM 672 C CA . ASN A 1 88 ? -19.118 34.175 27.095 1.00 32.78 88 ASN A CA 1
ATOM 673 C C . ASN A 1 88 ? -19.123 33.718 28.576 1.00 32.78 88 ASN A C 1
ATOM 675 O O . ASN A 1 88 ? -19.722 34.391 29.409 1.00 32.78 88 ASN A O 1
ATOM 679 N N . ASN A 1 89 ? -18.206 32.813 28.958 1.00 33.03 89 ASN A N 1
ATOM 680 C CA . ASN A 1 89 ? -17.228 33.165 30.000 1.00 33.03 89 ASN A CA 1
ATOM 681 C C . ASN A 1 89 ? -15.962 32.292 30.003 1.00 33.03 89 ASN A C 1
ATOM 683 O O . ASN A 1 89 ? -15.953 31.119 29.651 1.00 33.03 89 ASN A O 1
ATOM 687 N N . ARG A 1 90 ? -14.881 32.947 30.410 1.00 28.33 90 ARG A N 1
ATOM 688 C CA . ARG A 1 90 ? -13.478 32.551 30.471 1.00 28.33 90 ARG A CA 1
ATOM 689 C C . ARG A 1 90 ? -13.148 32.122 31.914 1.00 28.33 90 ARG A C 1
ATOM 691 O O . ARG A 1 90 ? -13.750 32.657 32.837 1.00 28.33 90 ARG A O 1
ATOM 698 N N . ARG A 1 91 ? -12.084 31.311 32.075 1.00 27.69 91 ARG A N 1
ATOM 699 C CA . ARG A 1 91 ? -11.429 30.859 33.337 1.00 27.69 91 ARG A CA 1
ATOM 700 C C . ARG A 1 91 ? -12.231 29.810 34.126 1.00 27.69 91 ARG A C 1
ATOM 702 O O . ARG A 1 91 ? -13.438 29.905 34.217 1.00 27.69 91 ARG A O 1
ATOM 709 N N . SER A 1 92 ? -11.637 28.777 34.715 1.00 31.75 92 SER A N 1
ATOM 710 C CA . SER A 1 92 ? -10.255 28.577 35.176 1.00 31.75 92 SER A CA 1
ATOM 711 C C . SER A 1 92 ? -10.056 27.096 35.520 1.00 31.75 92 SER A C 1
ATOM 713 O O . SER A 1 92 ? -10.965 26.469 36.054 1.00 31.75 92 SER A O 1
ATOM 715 N N . TYR A 1 93 ? -8.856 26.571 35.266 1.00 23.80 93 TYR A N 1
ATOM 716 C CA . TYR A 1 93 ? -8.373 25.323 35.861 1.00 23.80 93 TYR A CA 1
ATOM 717 C C . TYR A 1 93 ? -8.341 25.437 37.395 1.00 23.80 93 TYR A C 1
ATOM 719 O O . TYR A 1 93 ? -7.814 26.438 37.891 1.00 23.80 93 TYR A O 1
ATOM 727 N N . PRO A 1 94 ? -8.807 24.432 38.153 1.00 34.91 94 PRO A N 1
ATOM 728 C CA . PRO A 1 94 ? -8.404 24.248 39.537 1.00 34.91 94 PRO A CA 1
ATOM 729 C C . PRO A 1 94 ? -7.119 23.408 39.621 1.00 34.91 94 PRO A C 1
ATOM 731 O O . PRO A 1 94 ? -6.976 22.394 38.938 1.00 34.91 94 PRO A O 1
ATOM 734 N N . GLN A 1 95 ? -6.192 23.842 40.476 1.00 30.78 95 GLN A N 1
ATOM 735 C CA . GLN A 1 95 ? -5.052 23.048 40.930 1.00 30.78 95 GLN A CA 1
ATOM 736 C C . GLN A 1 95 ? -5.442 22.158 42.119 1.00 30.78 95 GLN A C 1
ATOM 738 O O . GLN A 1 95 ? -6.168 22.599 43.004 1.00 30.78 95 GLN A O 1
ATOM 743 N N . ASN A 1 96 ? -4.875 20.950 42.099 1.00 29.86 96 ASN A N 1
ATOM 744 C CA . ASN A 1 96 ? -4.346 20.112 43.183 1.00 29.86 96 ASN A CA 1
ATOM 745 C C . ASN A 1 96 ? -5.087 20.040 44.532 1.00 29.86 96 ASN A C 1
ATOM 747 O O . ASN A 1 96 ? -5.166 21.022 45.264 1.00 29.86 96 ASN A O 1
ATOM 751 N N . ASN A 1 97 ? -5.385 18.810 44.967 1.00 34.22 97 ASN A N 1
ATOM 752 C CA . ASN A 1 97 ? -5.064 18.401 46.335 1.00 34.22 97 ASN A CA 1
ATOM 753 C C . ASN A 1 97 ? -4.751 16.897 46.406 1.00 34.22 97 ASN A C 1
ATOM 755 O O . ASN A 1 97 ? -5.379 16.083 45.733 1.00 34.22 97 ASN A O 1
ATOM 759 N N . GLU A 1 98 ? -3.751 16.584 47.217 1.00 31.89 98 GLU A N 1
ATOM 760 C CA . GLU A 1 98 ? -3.200 15.275 47.526 1.00 31.89 98 GLU A CA 1
ATOM 761 C C . GLU A 1 98 ? -4.042 14.522 48.577 1.00 31.89 98 GLU A C 1
ATOM 763 O O . GLU A 1 98 ? -4.875 15.101 49.275 1.00 31.89 98 GLU A O 1
ATOM 768 N N . ASN A 1 99 ? -3.689 13.241 48.737 1.00 32.28 99 ASN A N 1
ATOM 769 C CA . ASN A 1 99 ? -3.968 12.313 49.842 1.00 32.28 99 ASN A CA 1
ATOM 770 C C . ASN A 1 99 ? -5.295 11.542 49.842 1.00 32.28 99 ASN A C 1
ATOM 772 O O . ASN A 1 99 ? -6.341 12.051 50.225 1.00 32.28 99 ASN A O 1
ATOM 776 N N . SER A 1 100 ? -5.196 10.227 49.623 1.00 38.47 100 SER A N 1
ATOM 777 C CA . SER A 1 100 ? -5.410 9.249 50.702 1.00 38.47 100 SER A CA 1
ATOM 778 C C . SER A 1 100 ? -5.178 7.825 50.190 1.00 38.47 100 SER A C 1
ATOM 780 O O . SER A 1 100 ? -5.702 7.414 49.159 1.00 38.47 100 SER A O 1
ATOM 782 N N . SER A 1 101 ? -4.372 7.075 50.934 1.00 44.09 101 SER A N 1
ATOM 783 C CA . SER A 1 101 ? -4.101 5.657 50.746 1.00 44.09 101 SER A CA 1
ATOM 784 C C . SER A 1 101 ? -5.364 4.809 50.937 1.00 44.09 101 SER A C 1
ATOM 786 O O . SER A 1 101 ? -5.847 4.663 52.060 1.00 44.09 101 SER A O 1
ATOM 788 N N . ALA A 1 102 ? -5.830 4.165 49.871 1.00 36.53 102 ALA A N 1
ATOM 789 C CA . ALA A 1 102 ? -6.674 2.983 49.959 1.00 36.53 102 ALA A CA 1
ATOM 790 C C . ALA A 1 102 ? -6.159 1.950 48.953 1.00 36.53 102 ALA A C 1
ATOM 792 O O . ALA A 1 102 ? -6.044 2.197 47.756 1.00 36.53 102 ALA A O 1
ATOM 793 N N . ARG A 1 103 ? -5.746 0.812 49.499 1.00 42.22 103 ARG A N 1
ATOM 794 C CA . ARG A 1 103 ? -5.194 -0.342 48.800 1.00 42.22 103 ARG A CA 1
ATOM 795 C C . ARG A 1 103 ? -6.369 -1.094 48.172 1.00 42.22 103 ARG A C 1
ATOM 797 O O . ARG A 1 103 ? -6.958 -1.942 48.829 1.00 42.22 103 ARG A O 1
ATOM 804 N N . GLU A 1 104 ? -6.737 -0.742 46.945 1.00 37.81 104 GLU A N 1
ATOM 805 C CA . GLU A 1 104 ? -7.666 -1.547 46.147 1.00 37.81 104 GLU A CA 1
ATOM 806 C C . GLU A 1 104 ? -6.917 -2.758 45.579 1.00 37.81 104 GLU A C 1
ATOM 808 O O . GLU A 1 104 ? -5.956 -2.625 44.815 1.00 37.81 104 GLU A O 1
ATOM 813 N N . GLU A 1 105 ? -7.334 -3.951 46.005 1.00 37.38 105 GLU A N 1
ATOM 814 C CA . GLU A 1 105 ? -6.945 -5.223 45.402 1.00 37.38 105 GLU A CA 1
ATOM 815 C C . GLU A 1 105 ? -7.367 -5.220 43.931 1.00 37.38 105 GLU A C 1
ATOM 817 O O . GLU A 1 105 ? -8.540 -5.356 43.586 1.00 37.38 105 GLU A O 1
ATOM 822 N N . ARG A 1 106 ? -6.386 -5.029 43.045 1.00 38.91 106 ARG A N 1
ATOM 823 C CA . ARG A 1 106 ? -6.597 -5.058 41.602 1.00 38.91 106 ARG A CA 1
ATOM 824 C C . ARG A 1 106 ? -6.773 -6.513 41.165 1.00 38.91 106 ARG A C 1
ATOM 826 O O . ARG A 1 106 ? -5.802 -7.252 41.016 1.00 38.91 106 ARG A O 1
ATOM 833 N N . VAL A 1 107 ? -8.032 -6.902 40.982 1.00 38.59 107 VAL A N 1
ATOM 834 C CA . VAL A 1 107 ? -8.448 -8.099 40.245 1.00 38.59 107 VAL A CA 1
ATOM 835 C C . VAL A 1 107 ? -7.779 -8.057 38.872 1.00 38.59 107 VAL A C 1
ATOM 837 O O . VAL A 1 107 ? -7.952 -7.108 38.111 1.00 38.59 107 VAL A O 1
ATOM 840 N N . SER A 1 108 ? -6.969 -9.070 38.575 1.00 37.88 108 SER A N 1
ATOM 841 C CA . SER A 1 108 ? -6.332 -9.261 37.278 1.00 37.88 108 SER A CA 1
ATOM 842 C C . SER A 1 108 ? -7.371 -9.736 36.260 1.00 37.88 108 SER A C 1
ATOM 844 O O . SER A 1 108 ? -7.443 -10.923 35.945 1.00 37.88 108 SER A O 1
ATOM 846 N N . SER A 1 109 ? -8.210 -8.834 35.761 1.00 45.88 109 SER A N 1
ATOM 847 C CA . SER A 1 109 ? -8.960 -9.088 34.534 1.00 45.88 109 SER A CA 1
ATOM 848 C C . SER A 1 109 ? -8.000 -8.885 33.365 1.00 45.88 109 SER A C 1
ATOM 850 O O . SER A 1 109 ? -7.605 -7.758 33.060 1.00 45.88 109 SER A O 1
ATOM 852 N N . GLN A 1 110 ? -7.561 -9.989 32.765 1.00 41.34 110 GLN A N 1
ATOM 853 C CA . GLN A 1 110 ? -6.922 -9.948 31.454 1.00 41.34 110 GLN A CA 1
ATOM 854 C C . GLN A 1 110 ? -7.895 -9.284 30.464 1.00 41.34 110 GLN A C 1
ATOM 856 O O . GLN A 1 110 ? -9.091 -9.521 30.589 1.00 41.34 110 GLN A O 1
ATOM 861 N N . PRO A 1 111 ? -7.440 -8.436 29.528 1.00 44.44 111 PRO A N 1
ATOM 862 C CA . PRO A 1 111 ? -8.330 -7.883 28.522 1.00 44.44 111 PRO A CA 1
ATOM 863 C C . PRO A 1 111 ? -8.732 -8.983 27.536 1.00 44.44 111 PRO A C 1
ATOM 865 O O . PRO A 1 111 ? -7.893 -9.647 26.922 1.00 44.44 111 PRO A O 1
ATOM 868 N N . ASP A 1 112 ? -10.036 -9.170 27.411 1.00 42.28 112 ASP A N 1
ATOM 869 C CA . ASP A 1 112 ? -10.672 -10.117 26.511 1.00 42.28 112 ASP A CA 1
ATOM 870 C C . ASP A 1 112 ? -10.455 -9.637 25.061 1.00 42.28 112 ASP A C 1
ATOM 872 O O . ASP A 1 112 ? -11.237 -8.867 24.509 1.00 42.28 112 ASP A O 1
ATOM 876 N N . ASN A 1 113 ? -9.367 -10.070 24.419 1.00 51.78 113 ASN A N 1
ATOM 877 C CA . ASN A 1 113 ? -8.993 -9.667 23.051 1.00 51.78 113 ASN A CA 1
ATOM 878 C C . ASN A 1 113 ? -9.953 -10.169 21.942 1.00 51.78 113 ASN A C 1
ATOM 880 O O . ASN A 1 113 ? -9.628 -10.097 20.759 1.00 51.78 113 ASN A O 1
ATOM 884 N N . SER A 1 114 ? -11.141 -10.678 22.278 1.00 52.78 114 SER A N 1
ATOM 885 C CA . SER A 1 114 ? -12.100 -11.243 21.320 1.00 52.78 114 SER A CA 1
ATOM 886 C C . SER A 1 114 ? -12.941 -10.201 20.562 1.00 52.78 114 SER A C 1
ATOM 888 O O . SER A 1 114 ? -13.646 -10.568 19.626 1.00 52.78 114 SER A O 1
ATOM 890 N N . GLY A 1 115 ? -12.885 -8.914 20.937 1.00 54.38 115 GLY A N 1
ATOM 891 C CA . GLY A 1 115 ? -13.740 -7.854 20.371 1.00 54.38 115 GLY A CA 1
ATOM 892 C C . GLY A 1 115 ? -13.191 -7.105 19.146 1.00 54.38 115 GLY A C 1
ATOM 893 O O . GLY A 1 115 ? -13.964 -6.514 18.396 1.00 54.38 115 GLY A O 1
ATOM 894 N N . HIS A 1 116 ? -11.879 -7.152 18.891 1.00 64.25 116 HIS A N 1
ATOM 895 C CA . HIS A 1 116 ? -11.219 -6.303 17.882 1.00 64.25 116 HIS A CA 1
ATOM 896 C C . HIS A 1 116 ? -11.047 -6.967 16.510 1.00 64.25 116 HIS A C 1
ATOM 898 O O . HIS A 1 116 ? -10.127 -6.641 15.761 1.00 64.25 116 HIS A O 1
ATOM 904 N N . THR A 1 117 ? -11.923 -7.905 16.152 1.00 78.94 117 THR A N 1
ATOM 905 C CA . THR A 1 117 ? -11.868 -8.507 14.814 1.00 78.94 117 THR A CA 1
ATOM 906 C C . THR A 1 117 ? -12.256 -7.450 13.777 1.00 78.94 117 THR A C 1
ATOM 908 O O . THR A 1 117 ? -13.314 -6.826 13.880 1.00 78.94 117 THR A O 1
ATOM 911 N N . CYS A 1 118 ? -11.380 -7.215 12.799 1.00 76.38 118 CYS A N 1
ATOM 912 C CA . CYS A 1 118 ? -11.629 -6.306 11.684 1.00 76.38 118 CYS A CA 1
ATOM 913 C C . CYS A 1 118 ? -12.735 -6.877 10.788 1.00 76.38 118 CYS A C 1
ATOM 915 O O . CYS A 1 118 ? -12.626 -8.006 10.315 1.00 76.38 118 CYS A O 1
ATOM 917 N N . VAL A 1 119 ? -13.788 -6.097 10.546 1.00 85.62 119 VAL A N 1
ATOM 918 C CA . VAL A 1 119 ? -14.938 -6.522 9.726 1.00 85.62 119 VAL A CA 1
ATOM 919 C C . VAL A 1 119 ? -14.979 -5.786 8.405 1.00 85.62 119 VAL A C 1
ATOM 921 O O . VAL A 1 119 ? -15.443 -6.328 7.410 1.00 85.62 119 VAL A O 1
ATOM 924 N N . MET A 1 120 ? -14.538 -4.531 8.382 1.00 90.56 120 MET A N 1
ATOM 925 C CA . MET A 1 120 ? -14.703 -3.693 7.205 1.00 90.56 120 MET A CA 1
ATOM 926 C C . MET A 1 120 ? -13.606 -2.649 7.112 1.00 90.56 120 MET A C 1
ATOM 928 O O . MET A 1 120 ? -13.248 -2.014 8.105 1.00 90.56 120 MET A O 1
ATOM 932 N N . ILE A 1 121 ? -13.129 -2.421 5.891 1.00 95.44 121 ILE A N 1
ATOM 933 C CA . ILE A 1 121 ? -12.165 -1.370 5.583 1.00 95.44 121 ILE A CA 1
ATOM 934 C C . ILE A 1 121 ? -12.778 -0.435 4.550 1.00 95.44 121 ILE A C 1
ATOM 936 O O . ILE A 1 121 ? -13.208 -0.869 3.486 1.00 95.44 121 ILE A O 1
ATOM 940 N N . SER A 1 122 ? -12.803 0.859 4.862 1.00 96.31 122 SER A N 1
ATOM 941 C CA . SER A 1 122 ? -13.203 1.910 3.930 1.00 96.31 122 SER A CA 1
ATOM 942 C C . SER A 1 122 ? -12.006 2.771 3.549 1.00 96.31 122 SER A C 1
ATOM 944 O O . SER A 1 122 ? -11.297 3.291 4.410 1.00 96.31 122 SER A O 1
ATOM 946 N N . TYR A 1 123 ? -11.813 2.963 2.248 1.00 97.19 123 TYR A N 1
ATOM 947 C CA . TYR A 1 123 ? -10.840 3.903 1.685 1.00 97.19 123 TYR A CA 1
ATOM 94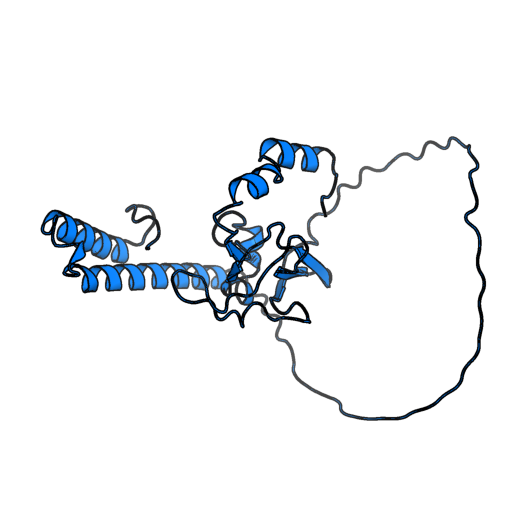8 C C . TYR A 1 123 ? -11.432 5.293 1.418 1.00 97.19 123 TYR A C 1
ATOM 950 O O . TYR A 1 123 ? -10.707 6.202 1.005 1.00 97.19 123 TYR A O 1
ATOM 958 N N . ASP A 1 124 ? -12.729 5.473 1.672 1.00 96.19 124 ASP A N 1
ATOM 959 C CA . ASP A 1 124 ? -13.347 6.790 1.729 1.00 96.19 124 ASP A CA 1
ATOM 960 C C . ASP A 1 124 ? -13.080 7.409 3.104 1.00 96.19 124 ASP A C 1
ATOM 962 O O . ASP A 1 124 ? -13.654 7.012 4.120 1.00 96.19 124 ASP A O 1
ATOM 966 N N . VAL A 1 125 ? -12.164 8.376 3.128 1.00 93.44 125 VAL A N 1
ATOM 967 C CA . VAL A 1 125 ? -11.776 9.119 4.334 1.00 93.44 125 VAL A CA 1
ATOM 968 C C . VAL A 1 125 ? -12.452 10.496 4.390 1.00 93.44 125 VAL A C 1
ATOM 970 O O . VAL A 1 125 ? -11.918 11.457 4.951 1.00 93.44 125 VAL A O 1
ATOM 973 N N . GLY A 1 126 ? -13.624 10.620 3.764 1.00 89.88 126 GLY A N 1
ATOM 974 C CA . GLY A 1 126 ? -14.485 11.796 3.764 1.00 89.88 126 GLY A CA 1
ATOM 975 C C . GLY A 1 126 ? -14.110 12.797 2.678 1.00 89.88 126 GLY A C 1
ATOM 976 O O . GLY A 1 126 ? -14.839 12.986 1.712 1.00 89.88 126 GLY A O 1
ATOM 977 N N . LYS A 1 127 ? -12.964 13.475 2.814 1.00 86.81 127 LYS A N 1
ATOM 978 C CA . LYS A 1 127 ? -12.554 14.488 1.818 1.00 86.81 127 LYS A CA 1
ATOM 979 C C . LYS A 1 127 ? -12.054 13.864 0.513 1.00 86.81 127 LYS A C 1
ATOM 981 O O . LYS A 1 127 ? -12.110 14.498 -0.538 1.00 86.81 127 LYS A O 1
ATOM 986 N N . PHE A 1 128 ? -11.501 12.662 0.603 1.00 88.75 128 PHE A N 1
ATOM 987 C CA . PHE A 1 128 ? -10.909 11.947 -0.515 1.00 88.75 128 PHE A CA 1
ATOM 988 C C . PHE A 1 128 ? -11.268 10.474 -0.396 1.00 88.75 128 PHE A C 1
ATOM 990 O O . PHE A 1 128 ? -11.118 9.898 0.680 1.00 88.75 128 PHE A O 1
ATOM 997 N N . ASN A 1 129 ? -11.632 9.856 -1.512 1.00 94.94 129 ASN A N 1
ATOM 998 C CA . ASN A 1 129 ? -11.610 8.410 -1.629 1.00 94.94 129 ASN A CA 1
ATOM 999 C C . ASN A 1 129 ? -10.251 7.985 -2.203 1.00 94.94 129 ASN A C 1
ATOM 1001 O O . ASN A 1 129 ? -9.790 8.518 -3.219 1.00 94.94 129 ASN A O 1
ATOM 1005 N N . ARG A 1 130 ? -9.557 7.064 -1.526 1.00 95.25 130 ARG A N 1
ATOM 1006 C CA . ARG A 1 130 ? -8.235 6.591 -1.965 1.00 95.25 130 ARG A CA 1
ATOM 1007 C C . ARG A 1 130 ? -8.303 5.636 -3.158 1.00 95.25 130 ARG A C 1
ATOM 1009 O O . ARG A 1 130 ? -7.292 5.491 -3.839 1.00 95.25 130 ARG A O 1
ATOM 1016 N N . LEU A 1 131 ? -9.472 5.063 -3.447 1.00 93.62 131 LEU A N 1
ATOM 1017 C CA . LEU A 1 131 ? -9.716 4.240 -4.639 1.00 93.62 131 LEU A CA 1
ATOM 1018 C C . LEU A 1 131 ? -9.687 5.073 -5.929 1.00 93.62 131 LEU A C 1
ATOM 1020 O O . LEU A 1 131 ? -9.260 4.586 -6.969 1.00 93.62 131 LEU A O 1
ATOM 1024 N N . ASP A 1 132 ? -10.009 6.368 -5.854 1.00 93.12 132 ASP A N 1
ATOM 1025 C CA . ASP A 1 132 ? -9.999 7.281 -7.009 1.00 93.12 132 ASP A CA 1
ATOM 1026 C C . ASP A 1 132 ? -8.581 7.747 -7.406 1.00 93.12 132 ASP A C 1
ATOM 1028 O O . ASP A 1 132 ? -8.394 8.754 -8.098 1.00 93.12 132 ASP A O 1
ATOM 1032 N N . ASN A 1 133 ? -7.533 7.075 -6.926 1.00 93.88 133 ASN A N 1
ATOM 1033 C CA . ASN A 1 133 ? -6.150 7.478 -7.144 1.00 93.88 133 ASN A CA 1
ATOM 1034 C C . ASN A 1 133 ? -5.691 7.214 -8.590 1.00 93.88 133 ASN A C 1
ATOM 1036 O O . ASN A 1 133 ? -5.355 6.095 -8.967 1.00 93.88 133 ASN A O 1
ATOM 1040 N N . GLN A 1 134 ? -5.574 8.272 -9.396 1.00 91.44 134 GLN A N 1
ATOM 1041 C CA . GLN A 1 134 ? -5.177 8.187 -10.809 1.00 91.44 134 GLN A CA 1
ATOM 1042 C C . GLN A 1 134 ? -3.659 8.325 -11.009 1.00 91.44 134 GLN A C 1
ATOM 1044 O O . GLN A 1 134 ? -3.169 9.228 -11.695 1.00 91.44 134 GLN A O 1
ATOM 1049 N N . VAL A 1 135 ? -2.878 7.438 -10.393 1.00 92.94 135 VAL A N 1
ATOM 1050 C CA . VAL A 1 135 ? -1.412 7.471 -10.483 1.00 92.94 135 VAL A CA 1
ATOM 1051 C C . VAL A 1 135 ? -0.885 6.821 -11.764 1.00 92.94 135 VAL A C 1
ATOM 1053 O O . VAL A 1 135 ? -1.157 5.664 -12.066 1.00 92.94 135 VAL A O 1
ATOM 1056 N N . SER A 1 136 ? -0.048 7.545 -12.512 1.00 92.75 136 SER A N 1
ATOM 1057 C CA . SER A 1 136 ? 0.538 7.032 -13.756 1.00 92.75 136 SER A CA 1
ATOM 1058 C C . SER A 1 136 ? 1.966 7.519 -14.039 1.00 92.75 136 SER A C 1
ATOM 1060 O O . SER A 1 136 ? 2.435 8.553 -13.545 1.00 92.75 136 SER A O 1
ATOM 1062 N N . GLY A 1 137 ? 2.678 6.747 -14.868 1.00 91.69 137 GLY A N 1
ATOM 1063 C CA . GLY A 1 137 ? 4.006 7.074 -15.393 1.00 91.69 137 GLY A CA 1
ATOM 1064 C C . GLY A 1 137 ? 5.149 7.065 -14.367 1.00 91.69 137 GLY A C 1
ATOM 1065 O O . GLY A 1 137 ? 4.958 6.908 -13.160 1.00 91.69 137 GLY A O 1
ATOM 1066 N N . LYS A 1 138 ? 6.381 7.277 -14.857 1.00 88.81 138 LYS A N 1
ATOM 1067 C CA . LYS A 1 138 ? 7.610 7.270 -14.033 1.00 88.81 138 LYS A CA 1
ATOM 1068 C C . LYS A 1 138 ? 7.582 8.308 -12.905 1.00 88.81 138 LYS A C 1
ATOM 1070 O O . LYS A 1 138 ? 8.075 8.053 -11.816 1.00 88.81 138 LYS A O 1
ATOM 1075 N 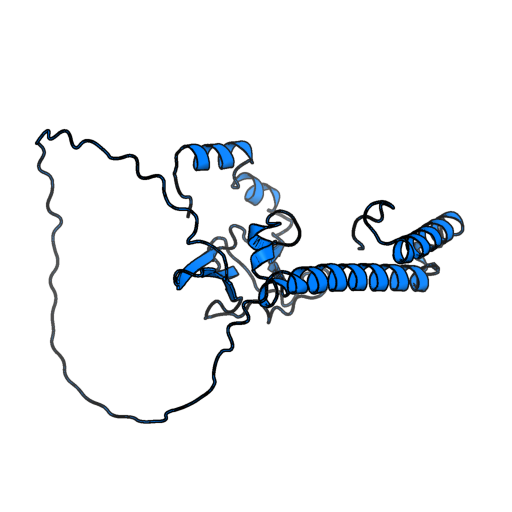N . GLY A 1 139 ? 6.975 9.468 -13.161 1.00 89.00 139 GLY A N 1
ATOM 1076 C CA . GLY A 1 139 ? 6.865 10.554 -12.186 1.00 89.00 139 GLY A CA 1
ATOM 1077 C C . GLY A 1 139 ? 5.700 10.424 -11.203 1.00 89.00 139 GLY A C 1
ATOM 1078 O O . GLY A 1 139 ? 5.515 11.345 -10.403 1.00 89.00 139 GLY A O 1
ATOM 1079 N N . LYS A 1 140 ? 4.898 9.348 -11.277 1.00 94.06 140 LYS A N 1
ATOM 1080 C CA . LYS A 1 140 ? 3.664 9.168 -10.491 1.00 94.06 140 LYS A CA 1
ATOM 1081 C C . LYS A 1 140 ? 2.776 10.420 -10.576 1.00 94.06 140 LYS A C 1
ATOM 1083 O O . LYS A 1 140 ? 2.518 11.097 -9.578 1.00 94.06 140 LYS A O 1
ATOM 1088 N N . ARG A 1 141 ? 2.445 10.836 -11.802 1.00 92.12 141 ARG A N 1
ATOM 1089 C CA . ARG A 1 141 ? 1.547 11.977 -12.059 1.00 92.12 141 ARG A CA 1
ATOM 1090 C C . ARG A 1 141 ? 0.114 11.559 -11.733 1.00 92.12 141 ARG A C 1
ATOM 1092 O O . ARG A 1 141 ? -0.207 10.391 -11.908 1.00 92.12 141 ARG A O 1
ATOM 1099 N N . GLY A 1 142 ? -0.694 12.490 -11.227 1.00 92.38 142 GLY A N 1
ATOM 1100 C CA . GLY A 1 142 ? -2.078 12.227 -10.805 1.00 92.38 142 GLY A CA 1
ATOM 1101 C C . GLY A 1 142 ? -2.226 11.498 -9.462 1.00 92.38 142 GLY A C 1
ATOM 1102 O O . GLY A 1 142 ? -3.334 11.397 -8.953 1.00 92.38 142 GLY A O 1
ATOM 1103 N N . ALA A 1 143 ? -1.119 11.053 -8.854 1.00 95.50 143 ALA A N 1
ATOM 1104 C CA . ALA A 1 143 ? -1.139 10.452 -7.526 1.00 95.50 143 ALA A CA 1
ATOM 1105 C C . ALA A 1 143 ? -1.616 11.445 -6.461 1.00 95.50 143 ALA A C 1
ATOM 1107 O O . ALA A 1 143 ? -1.145 12.589 -6.418 1.00 95.50 143 ALA A O 1
ATOM 1108 N N . GLN A 1 144 ? -2.462 10.974 -5.551 1.00 95.00 144 GLN A N 1
ATOM 1109 C CA . GLN A 1 144 ? -2.835 11.719 -4.356 1.00 95.00 144 GLN A CA 1
ATOM 1110 C C . GLN A 1 144 ? -1.599 11.931 -3.468 1.00 95.00 144 GLN A C 1
ATOM 1112 O O . GLN A 1 144 ? -0.808 11.013 -3.234 1.00 95.00 144 GLN A O 1
ATOM 1117 N N . LEU A 1 145 ? -1.407 13.163 -2.994 1.00 93.94 145 LEU A N 1
ATOM 1118 C CA . LEU A 1 145 ? -0.310 13.503 -2.092 1.00 93.94 145 LEU A CA 1
ATOM 1119 C C . LEU A 1 145 ? -0.729 13.229 -0.644 1.00 93.94 145 LEU A C 1
ATOM 1121 O O . LEU A 1 145 ? -1.756 13.723 -0.186 1.00 93.94 145 LEU A O 1
ATOM 1125 N N . MET A 1 146 ? 0.101 12.476 0.068 1.00 93.56 146 MET A N 1
ATOM 1126 C CA . MET A 1 146 ? -0.081 12.083 1.460 1.00 93.56 146 MET A CA 1
ATOM 1127 C C . MET A 1 146 ? 0.954 12.793 2.335 1.00 93.56 146 MET A C 1
ATOM 1129 O O . MET A 1 146 ? 2.133 12.883 1.980 1.00 93.56 146 MET A O 1
ATOM 1133 N N . GLY A 1 147 ? 0.512 13.305 3.480 1.00 91.38 147 GLY A N 1
ATOM 1134 C CA . GLY A 1 147 ? 1.360 13.751 4.586 1.00 91.38 147 GLY A CA 1
ATOM 1135 C C . GLY A 1 147 ? 1.328 12.757 5.750 1.00 91.38 147 GLY A C 1
ATOM 1136 O O . GLY A 1 147 ? 0.533 11.825 5.744 1.00 91.38 147 GLY A O 1
ATOM 1137 N N . LEU A 1 148 ? 2.143 12.999 6.781 1.00 90.12 148 LEU A N 1
ATOM 1138 C CA . LEU A 1 148 ? 2.300 12.100 7.940 1.00 90.12 148 LEU A CA 1
ATOM 1139 C C . LEU A 1 148 ? 0.971 11.717 8.616 1.00 90.12 148 LEU A C 1
ATOM 1141 O O . LEU A 1 148 ? 0.748 10.553 8.922 1.00 90.12 148 LEU A O 1
ATOM 1145 N N . GLN A 1 149 ? 0.080 12.693 8.802 1.00 92.56 149 GLN A N 1
ATOM 1146 C CA . GLN A 1 149 ? -1.228 12.511 9.445 1.00 92.56 149 GLN A CA 1
ATOM 1147 C C . GLN A 1 149 ? -2.377 12.378 8.434 1.00 92.56 149 GLN A C 1
ATOM 1149 O O . GLN A 1 149 ? -3.539 12.552 8.782 1.00 92.56 149 GLN A O 1
ATOM 1154 N N . SER A 1 150 ? -2.083 12.142 7.152 1.00 95.12 150 SER A N 1
ATOM 1155 C CA . SER A 1 150 ? -3.146 11.940 6.165 1.00 95.12 150 SER A CA 1
ATOM 1156 C C . SER A 1 150 ? -3.840 10.597 6.409 1.00 95.12 150 SER A C 1
ATOM 1158 O O . SER A 1 150 ? -3.146 9.579 6.411 1.00 95.12 150 SER A O 1
ATOM 1160 N N . PRO A 1 151 ? -5.177 10.568 6.561 1.00 96.31 151 PRO A N 1
ATOM 1161 C CA . PRO A 1 151 ? -5.919 9.320 6.698 1.00 96.31 151 PRO A CA 1
ATOM 1162 C C . PRO A 1 151 ? -5.789 8.461 5.439 1.00 96.31 151 PRO A C 1
ATOM 1164 O O . PRO A 1 151 ? -5.971 8.961 4.322 1.00 96.31 151 PRO A O 1
ATOM 1167 N N . VAL A 1 152 ? -5.470 7.184 5.615 1.00 96.62 152 VAL A N 1
ATOM 1168 C CA . VAL A 1 152 ? -5.361 6.187 4.542 1.00 96.62 152 VAL A CA 1
ATOM 1169 C C . VAL A 1 152 ? -6.682 5.451 4.385 1.00 96.62 152 VAL A C 1
ATOM 1171 O O . VAL A 1 152 ? -7.251 5.446 3.298 1.00 96.62 152 VAL A O 1
ATOM 1174 N N . CYS A 1 153 ? -7.173 4.863 5.470 1.00 96.69 153 CYS A N 1
ATOM 1175 C CA . CYS A 1 153 ? -8.417 4.109 5.505 1.00 96.69 153 CYS A CA 1
ATOM 1176 C C . CYS A 1 153 ? -9.025 4.147 6.909 1.00 96.69 153 CYS A C 1
ATOM 1178 O O . CYS A 1 153 ? -8.368 4.520 7.885 1.00 96.69 153 CYS A O 1
ATOM 1180 N N . ILE A 1 154 ? -10.284 3.740 6.997 1.00 96.50 154 ILE A N 1
ATOM 1181 C CA . ILE A 1 154 ? -11.026 3.559 8.239 1.00 96.50 154 ILE A CA 1
ATOM 1182 C C . ILE A 1 154 ? -11.305 2.067 8.388 1.00 96.50 154 ILE A C 1
ATOM 1184 O O . ILE A 1 154 ? -11.937 1.469 7.520 1.00 96.50 154 ILE A O 1
ATOM 1188 N N . ILE A 1 155 ? -10.838 1.481 9.484 1.00 95.00 155 ILE A N 1
ATOM 1189 C CA . ILE A 1 155 ? -11.094 0.093 9.859 1.00 95.00 155 ILE A CA 1
ATOM 1190 C C . ILE A 1 155 ? -12.251 0.083 10.854 1.00 95.00 155 ILE A C 1
ATOM 1192 O O . ILE A 1 155 ? -12.199 0.797 11.851 1.00 95.00 155 ILE A O 1
ATOM 1196 N N . SER A 1 156 ? -13.292 -0.699 10.582 1.00 93.62 156 SER A N 1
ATOM 1197 C CA . SER A 1 156 ? -14.419 -0.917 11.493 1.00 93.62 156 SER A CA 1
ATOM 1198 C C . SER A 1 156 ? -14.374 -2.342 12.041 1.00 93.62 156 SER A C 1
ATOM 1200 O O . SER A 1 156 ? -14.242 -3.303 11.277 1.00 93.62 156 SER A O 1
ATOM 1202 N N . CYS A 1 157 ? -14.479 -2.466 13.359 1.00 90.38 157 CYS A N 1
ATOM 1203 C CA . CYS A 1 157 ? -14.457 -3.732 14.084 1.00 90.38 157 CYS A CA 1
ATOM 1204 C C . CYS A 1 157 ? -15.876 -4.239 14.388 1.00 90.38 157 CYS A C 1
ATOM 1206 O O . CYS A 1 157 ? -16.854 -3.500 14.253 1.00 90.38 157 CYS A O 1
ATOM 1208 N N . VAL A 1 158 ? -15.986 -5.512 14.790 1.00 89.94 158 VAL A N 1
ATOM 1209 C CA . VAL A 1 158 ? -17.271 -6.166 15.131 1.00 89.94 158 VAL A CA 1
ATOM 1210 C C . VAL A 1 158 ? -18.001 -5.425 16.252 1.00 89.94 158 VAL A C 1
ATOM 1212 O O . VAL A 1 158 ? -19.223 -5.307 16.231 1.00 89.94 158 VAL A O 1
ATOM 1215 N N . ASP A 1 159 ? -17.249 -4.903 17.216 1.00 87.38 159 ASP A N 1
ATOM 1216 C CA . ASP A 1 159 ? -17.750 -4.128 18.353 1.00 87.38 159 ASP A CA 1
ATOM 1217 C C . ASP A 1 159 ? -18.298 -2.735 17.968 1.00 87.38 159 ASP A C 1
ATOM 1219 O O . ASP A 1 159 ? -18.823 -2.016 18.818 1.00 87.38 159 ASP A O 1
ATOM 1223 N N . GLY A 1 160 ? -18.192 -2.345 16.693 1.00 87.12 160 GLY A N 1
ATOM 1224 C CA . GLY A 1 160 ? -18.583 -1.034 16.181 1.00 87.12 160 GLY A CA 1
ATOM 1225 C C . GLY A 1 160 ? -17.501 0.041 16.323 1.00 87.12 160 GLY A C 1
ATOM 1226 O O . GLY A 1 160 ? -17.691 1.159 15.829 1.00 87.12 160 GLY A O 1
ATOM 1227 N N . THR A 1 161 ? -16.359 -0.274 16.940 1.00 91.12 161 THR A N 1
ATOM 1228 C CA . THR A 1 161 ? -15.223 0.642 17.065 1.00 91.12 161 THR A CA 1
ATOM 1229 C C . THR A 1 161 ? -14.620 0.920 15.691 1.00 91.12 161 THR A C 1
ATOM 1231 O O . THR A 1 161 ? -14.520 0.036 14.836 1.00 91.12 161 THR A O 1
ATOM 1234 N N . LYS A 1 162 ? -14.214 2.174 15.462 1.00 93.69 162 LYS A N 1
ATOM 1235 C CA . LYS A 1 162 ? -13.600 2.614 14.205 1.00 93.69 162 LYS A CA 1
ATOM 1236 C C . LYS A 1 162 ? -12.212 3.188 14.441 1.00 93.69 162 LYS A C 1
ATOM 1238 O O . LYS A 1 162 ? -12.052 4.129 15.215 1.00 93.69 162 LYS A O 1
ATOM 1243 N N . TYR A 1 163 ? -11.236 2.685 13.696 1.00 93.94 163 TYR A N 1
ATOM 1244 C CA . TYR A 1 163 ? -9.852 3.140 13.720 1.00 93.94 163 TYR A CA 1
ATOM 1245 C C . TYR A 1 163 ? -9.515 3.839 12.409 1.00 93.94 163 TYR A C 1
ATOM 1247 O O . TYR A 1 163 ? -9.670 3.275 11.327 1.00 93.94 163 TYR A O 1
ATOM 1255 N N . THR A 1 164 ? -9.044 5.081 12.493 1.00 95.06 164 THR A N 1
ATOM 1256 C CA . THR A 1 164 ? -8.538 5.799 11.319 1.00 95.06 164 THR A CA 1
ATOM 1257 C C . THR A 1 164 ? -7.041 5.570 11.215 1.00 95.06 164 THR A C 1
ATOM 1259 O O . THR A 1 164 ? -6.282 6.048 12.055 1.00 95.06 164 THR A O 1
ATOM 1262 N N . VAL A 1 165 ? -6.610 4.865 10.173 1.00 95.06 165 VAL A N 1
ATOM 1263 C CA . VAL A 1 165 ? -5.190 4.598 9.946 1.00 95.06 165 VAL A CA 1
ATOM 1264 C C . VAL A 1 165 ? -4.549 5.799 9.263 1.00 95.06 165 VAL A C 1
ATOM 1266 O O . VAL A 1 165 ? -5.035 6.281 8.235 1.00 95.06 165 VAL A O 1
ATOM 1269 N N . LEU A 1 166 ? -3.444 6.285 9.824 1.00 95.12 166 LEU A N 1
ATOM 1270 C CA . LEU A 1 166 ? -2.678 7.410 9.290 1.00 95.12 166 LEU A CA 1
ATOM 1271 C C . LEU A 1 166 ? -1.511 6.918 8.428 1.00 95.12 166 LEU A C 1
ATOM 1273 O O . LEU A 1 166 ? -0.973 5.839 8.644 1.00 95.12 166 LEU A O 1
ATOM 1277 N N . ALA A 1 167 ? -1.095 7.726 7.452 1.00 93.25 167 ALA A N 1
ATOM 1278 C CA . ALA A 1 167 ? -0.067 7.324 6.495 1.00 93.25 167 ALA A CA 1
ATOM 1279 C C . ALA A 1 167 ? 1.318 7.091 7.114 1.00 93.25 167 ALA A C 1
ATOM 1281 O O . ALA A 1 167 ? 2.099 6.320 6.564 1.00 93.25 167 ALA A O 1
ATOM 1282 N N . GLY A 1 168 ? 1.681 7.819 8.177 1.00 89.94 168 GLY A N 1
ATOM 1283 C CA . GLY A 1 168 ? 2.993 7.720 8.836 1.00 89.94 168 GLY A CA 1
ATOM 1284 C C . GLY A 1 168 ? 4.181 8.207 7.992 1.00 89.94 168 GLY A C 1
ATOM 1285 O O . GLY A 1 168 ? 5.270 8.434 8.514 1.00 89.94 168 GLY A O 1
ATOM 1286 N N . VAL A 1 169 ? 3.981 8.439 6.693 1.00 90.19 169 VAL A N 1
ATOM 1287 C CA . VAL A 1 169 ? 5.003 8.880 5.747 1.00 90.19 169 VAL A CA 1
ATOM 1288 C C . VAL A 1 169 ? 4.444 9.927 4.786 1.00 90.19 169 VAL A C 1
ATOM 1290 O O . VAL A 1 169 ? 3.287 9.884 4.370 1.00 90.19 169 VAL A O 1
ATOM 1293 N N . GLN A 1 170 ? 5.287 10.890 4.417 1.00 91.50 170 GLN A N 1
ATOM 1294 C CA . GLN A 1 170 ? 4.962 11.862 3.380 1.00 91.50 170 GLN A CA 1
ATOM 1295 C C . GLN A 1 170 ? 5.355 11.316 2.005 1.00 91.50 170 GLN A C 1
ATOM 1297 O O . GLN A 1 170 ? 6.505 10.929 1.790 1.00 91.50 170 GLN A O 1
ATOM 1302 N N . GLY A 1 171 ? 4.435 11.345 1.044 1.00 93.06 171 GLY A N 1
ATOM 1303 C CA . GLY A 1 171 ? 4.713 10.846 -0.296 1.00 93.06 171 GLY A CA 1
ATOM 1304 C C . GLY A 1 171 ? 3.503 10.822 -1.215 1.00 93.06 171 GLY A C 1
ATOM 1305 O O . GLY A 1 171 ? 2.451 11.376 -0.917 1.00 93.06 171 GLY A O 1
ATOM 1306 N N . LYS A 1 172 ? 3.672 10.192 -2.372 1.00 95.31 172 LYS A N 1
ATOM 1307 C CA . LYS A 1 172 ? 2.609 9.982 -3.354 1.00 95.31 172 LYS A CA 1
ATOM 1308 C C . LYS A 1 172 ? 1.981 8.614 -3.148 1.00 95.31 172 LYS A C 1
ATOM 1310 O O . LYS A 1 172 ? 2.712 7.627 -3.109 1.00 95.31 172 LYS A O 1
ATOM 1315 N N . LEU A 1 173 ? 0.659 8.546 -3.072 1.00 96.62 173 LEU A N 1
ATOM 1316 C CA . LEU A 1 173 ? -0.060 7.280 -3.026 1.00 96.62 173 LEU A CA 1
ATOM 1317 C C . LEU A 1 173 ? 0.119 6.541 -4.359 1.00 96.62 173 LEU A C 1
ATOM 1319 O O . LEU A 1 173 ? -0.236 7.053 -5.423 1.00 96.62 173 LEU A O 1
ATOM 1323 N N . VAL A 1 174 ? 0.722 5.358 -4.307 1.00 96.56 174 VAL A N 1
ATOM 1324 C CA . VAL A 1 174 ? 0.955 4.507 -5.479 1.00 96.56 174 VAL A CA 1
ATOM 1325 C C . VAL A 1 174 ? -0.132 3.455 -5.601 1.00 96.56 174 VAL A C 1
ATOM 1327 O O . VAL A 1 174 ? -0.559 3.167 -6.711 1.00 96.56 174 VAL A O 1
ATOM 1330 N N . GLU A 1 175 ? -0.569 2.891 -4.483 1.00 95.50 175 GLU A N 1
ATOM 1331 C CA . GLU A 1 175 ? -1.511 1.780 -4.489 1.00 95.50 175 GLU A CA 1
ATOM 1332 C C . GLU A 1 175 ? -2.280 1.727 -3.170 1.00 95.50 175 GLU A C 1
ATOM 1334 O O . GLU A 1 175 ? -1.732 2.078 -2.123 1.00 95.50 175 GLU A O 1
ATOM 1339 N N . VAL A 1 176 ? -3.526 1.271 -3.229 1.00 96.75 176 VAL A N 1
ATOM 1340 C CA . VAL A 1 176 ? -4.310 0.815 -2.078 1.00 96.75 176 VAL A CA 1
ATOM 1341 C C . VAL A 1 176 ? -4.710 -0.632 -2.313 1.00 96.75 176 VAL A C 1
ATOM 1343 O O . VAL A 1 176 ? -4.896 -1.046 -3.457 1.00 96.75 176 VAL A O 1
ATOM 1346 N N . ASN A 1 177 ? -4.824 -1.411 -1.245 1.00 96.19 177 ASN A N 1
ATOM 1347 C CA . ASN A 1 177 ? -5.163 -2.819 -1.364 1.00 96.19 177 ASN A CA 1
ATOM 1348 C C . ASN A 1 177 ? -6.680 -3.017 -1.471 1.00 96.19 177 ASN A C 1
ATOM 1350 O O . ASN A 1 177 ? -7.374 -3.283 -0.493 1.00 96.19 177 ASN A O 1
ATOM 1354 N N . GLU A 1 178 ? -7.201 -2.917 -2.691 1.00 95.50 178 GLU A N 1
ATOM 1355 C CA . GLU A 1 178 ? -8.635 -3.073 -2.977 1.00 95.50 178 GLU A CA 1
ATOM 1356 C C . GLU A 1 178 ? -9.194 -4.435 -2.536 1.00 95.50 178 GLU A C 1
ATOM 1358 O O . GLU A 1 178 ? -10.388 -4.557 -2.270 1.00 95.50 178 GLU A O 1
ATOM 1363 N N . ARG A 1 179 ? -8.335 -5.457 -2.396 1.00 93.12 179 ARG A N 1
ATOM 1364 C CA . ARG A 1 179 ? -8.735 -6.791 -1.923 1.00 93.12 179 ARG A CA 1
ATOM 1365 C C . ARG A 1 179 ? -9.351 -6.744 -0.532 1.00 93.12 179 ARG A C 1
ATOM 1367 O O . ARG A 1 179 ? -10.229 -7.549 -0.245 1.00 93.12 179 ARG A O 1
ATOM 1374 N N . LEU A 1 180 ? -8.947 -5.790 0.304 1.00 94.69 180 LEU A N 1
ATOM 1375 C CA . LEU A 1 180 ? -9.447 -5.665 1.670 1.00 94.69 180 LEU A CA 1
ATOM 1376 C C . LEU A 1 180 ? -10.922 -5.248 1.750 1.00 94.69 180 LEU A C 1
ATOM 1378 O O . LEU A 1 180 ? -11.534 -5.401 2.802 1.00 94.69 180 LEU A O 1
ATOM 1382 N N . LEU A 1 181 ? -11.509 -4.765 0.647 1.00 92.75 181 LEU A N 1
ATOM 1383 C CA . LEU A 1 181 ? -12.952 -4.524 0.557 1.00 92.75 181 LEU A CA 1
ATOM 1384 C C . LEU A 1 181 ? -13.753 -5.832 0.594 1.00 92.75 181 LEU A C 1
ATOM 1386 O O . LEU A 1 181 ? -14.883 -5.850 1.068 1.00 92.75 181 LEU A O 1
ATOM 1390 N N . SER A 1 182 ? -13.171 -6.918 0.082 1.00 92.88 182 SER A N 1
ATOM 1391 C CA . SER A 1 182 ? -13.779 -8.251 0.065 1.00 92.88 182 SER A CA 1
ATOM 1392 C C . SER A 1 182 ? -13.191 -9.178 1.132 1.00 92.88 182 SER A C 1
ATOM 1394 O O . SER A 1 182 ? -13.885 -10.073 1.601 1.00 92.88 182 SER A O 1
ATOM 1396 N N . TYR A 1 183 ? -11.930 -8.960 1.519 1.00 90.62 183 TYR A N 1
ATOM 1397 C CA . TYR A 1 183 ? -11.162 -9.822 2.424 1.00 90.62 183 TYR A CA 1
ATOM 1398 C C . TYR A 1 183 ? -10.485 -9.006 3.543 1.00 90.62 183 TYR A C 1
ATOM 1400 O O . TYR A 1 183 ? -9.255 -8.912 3.589 1.00 90.62 183 TYR A O 1
ATOM 1408 N N . PRO A 1 184 ? -11.264 -8.371 4.437 1.00 92.12 184 PRO A N 1
ATOM 1409 C CA . PRO A 1 184 ? -10.748 -7.512 5.509 1.00 92.12 184 PRO A CA 1
ATOM 1410 C C . PRO A 1 184 ? -9.863 -8.257 6.524 1.00 92.12 184 PRO A C 1
ATOM 1412 O O . PRO A 1 184 ? -8.979 -7.648 7.128 1.00 92.12 184 PRO A O 1
ATOM 1415 N N . GLN A 1 185 ? -10.046 -9.572 6.671 1.00 89.38 185 GLN A N 1
ATOM 1416 C CA . GLN A 1 185 ? -9.277 -10.436 7.570 1.00 89.38 185 GLN A CA 1
ATOM 1417 C C . GLN A 1 185 ? -7.783 -10.504 7.231 1.00 89.38 185 GLN A C 1
ATOM 1419 O O . GLN A 1 185 ? -6.969 -10.748 8.118 1.00 89.38 185 GLN A O 1
ATOM 1424 N N . LEU A 1 186 ? -7.394 -10.212 5.982 1.00 91.19 186 LEU A N 1
ATOM 1425 C CA . LEU A 1 186 ? -5.989 -10.238 5.561 1.00 91.19 186 LEU A CA 1
ATOM 1426 C C . LEU A 1 186 ? -5.109 -9.294 6.390 1.00 91.19 186 LEU A C 1
ATOM 1428 O O . LEU A 1 186 ? -3.929 -9.579 6.577 1.00 91.19 186 LEU A O 1
ATOM 1432 N N . VAL A 1 187 ? -5.677 -8.200 6.913 1.00 91.75 187 VAL A N 1
ATOM 1433 C CA . VAL A 1 187 ? -4.966 -7.265 7.801 1.00 91.75 187 VAL A CA 1
ATOM 1434 C C . VAL A 1 187 ? -4.538 -7.935 9.106 1.00 91.75 187 VAL A C 1
ATOM 1436 O O . VAL A 1 187 ? -3.492 -7.594 9.645 1.00 91.75 187 VAL A O 1
ATOM 1439 N N . SER A 1 188 ? -5.326 -8.885 9.607 1.00 90.06 188 SER A N 1
ATOM 1440 C CA . SER A 1 188 ? -5.029 -9.625 10.834 1.00 90.06 188 SER A CA 1
ATOM 1441 C C . SER A 1 188 ? -4.197 -10.878 10.562 1.00 90.06 188 SER A C 1
ATOM 1443 O O . SER A 1 188 ? -3.247 -11.141 11.295 1.00 90.06 188 SER A O 1
ATOM 1445 N N . ASP A 1 189 ? -4.514 -11.624 9.502 1.00 88.06 189 ASP A N 1
ATOM 1446 C CA . ASP A 1 189 ? -3.864 -12.908 9.207 1.00 88.06 189 ASP A CA 1
ATOM 1447 C C . ASP A 1 189 ? -2.453 -12.729 8.627 1.00 88.06 189 ASP A C 1
ATOM 1449 O O . ASP A 1 189 ? -1.526 -13.480 8.950 1.00 88.06 189 ASP A O 1
ATOM 1453 N N . HIS A 1 190 ? -2.275 -11.731 7.757 1.00 90.88 190 HIS A N 1
ATOM 1454 C CA . HIS A 1 190 ? -1.051 -11.518 6.981 1.00 90.88 190 HIS A CA 1
ATOM 1455 C C . HIS A 1 190 ? -0.641 -10.030 6.912 1.00 90.88 190 HIS A C 1
ATOM 1457 O O . HIS A 1 190 ? -0.448 -9.508 5.806 1.00 90.88 190 HIS A O 1
ATOM 1463 N N . PRO A 1 191 ? -0.460 -9.338 8.059 1.00 90.81 191 PRO A N 1
ATOM 1464 C CA . PRO A 1 191 ? -0.204 -7.892 8.110 1.00 90.81 191 PRO A CA 1
ATOM 1465 C C . PRO A 1 191 ? 1.051 -7.456 7.337 1.00 90.81 191 PRO A C 1
ATOM 1467 O O . PRO A 1 191 ? 1.045 -6.410 6.689 1.00 90.81 191 PRO A O 1
ATOM 1470 N N . ASP A 1 192 ? 2.099 -8.284 7.343 1.00 87.19 192 ASP A N 1
ATOM 1471 C CA . ASP A 1 192 ? 3.393 -7.975 6.716 1.00 87.19 192 ASP A CA 1
ATOM 1472 C C . ASP A 1 192 ? 3.474 -8.373 5.230 1.00 87.19 192 ASP A C 1
ATOM 1474 O O . ASP A 1 192 ? 4.505 -8.179 4.581 1.00 87.19 192 ASP A O 1
ATOM 1478 N N . ALA A 1 193 ? 2.405 -8.958 4.682 1.00 91.06 193 ALA A N 1
ATOM 1479 C CA . ALA A 1 193 ? 2.366 -9.487 3.323 1.00 91.06 193 ALA A CA 1
ATOM 1480 C C . ALA A 1 193 ? 1.110 -9.022 2.575 1.00 91.06 193 ALA A C 1
ATOM 1482 O O . ALA A 1 193 ? 1.059 -7.892 2.097 1.00 91.06 193 ALA A O 1
ATOM 1483 N N . GLU A 1 194 ? 0.099 -9.882 2.437 1.00 90.81 194 GLU A N 1
ATOM 1484 C CA . GLU A 1 194 ? -1.102 -9.608 1.637 1.00 90.81 194 GLU A CA 1
ATOM 1485 C C . GLU A 1 194 ? -2.082 -8.638 2.315 1.00 90.81 194 GLU A C 1
ATOM 1487 O O . GLU A 1 194 ? -2.948 -8.081 1.642 1.00 90.81 194 GLU A O 1
ATOM 1492 N N . GLY A 1 195 ? -1.917 -8.404 3.619 1.00 94.31 195 GLY A N 1
ATOM 1493 C CA . GLY A 1 195 ? -2.697 -7.486 4.448 1.00 94.31 195 GLY A CA 1
ATOM 1494 C C . GLY A 1 195 ? -2.239 -6.028 4.423 1.00 94.31 195 GLY A C 1
ATOM 1495 O O . GLY A 1 195 ? -2.752 -5.226 5.201 1.00 94.31 195 GLY A O 1
ATOM 1496 N N . TYR A 1 196 ? -1.292 -5.649 3.554 1.00 95.88 196 TYR A N 1
ATOM 1497 C CA . TYR A 1 196 ? -0.866 -4.250 3.437 1.00 95.88 196 TYR A CA 1
ATOM 1498 C C . TYR A 1 196 ? -2.050 -3.333 3.102 1.00 95.88 196 TYR A C 1
ATOM 1500 O O . TYR A 1 196 ? -2.922 -3.686 2.312 1.00 95.88 196 TYR A O 1
ATOM 1508 N N . LEU A 1 197 ? -2.063 -2.122 3.659 1.00 96.31 197 LEU A N 1
ATOM 1509 C CA . LEU A 1 197 ? -3.168 -1.177 3.458 1.00 96.31 197 LEU A CA 1
ATOM 1510 C C . LEU A 1 197 ? -2.970 -0.301 2.217 1.00 96.31 197 LEU A C 1
ATOM 1512 O O . LEU A 1 197 ? -3.907 -0.070 1.448 1.00 96.31 197 LEU A O 1
ATOM 1516 N N . ALA A 1 198 ? -1.751 0.212 2.040 1.00 96.56 198 ALA A N 1
ATOM 1517 C CA . ALA A 1 198 ? -1.389 1.120 0.961 1.00 96.56 198 ALA A CA 1
ATOM 1518 C C . ALA A 1 198 ? 0.122 1.127 0.705 1.00 96.56 198 ALA A C 1
ATOM 1520 O O . ALA A 1 198 ? 0.926 0.896 1.606 1.00 96.56 198 ALA A O 1
ATOM 1521 N N . VAL A 1 199 ? 0.509 1.481 -0.520 1.00 95.69 199 VAL A N 1
ATOM 1522 C CA . VAL A 1 199 ? 1.897 1.734 -0.914 1.00 95.69 199 VAL A CA 1
ATOM 1523 C C . VAL A 1 199 ? 2.061 3.222 -1.182 1.00 95.69 199 VAL A C 1
ATOM 1525 O O . VAL A 1 199 ? 1.454 3.782 -2.099 1.00 95.69 199 VAL A O 1
ATOM 1528 N N . VAL A 1 200 ? 2.917 3.873 -0.399 1.00 94.50 200 VAL A N 1
ATOM 1529 C CA . VAL A 1 200 ? 3.230 5.299 -0.538 1.00 94.50 200 VAL A CA 1
ATOM 1530 C C . VAL A 1 200 ? 4.678 5.446 -0.983 1.00 94.50 200 VAL A C 1
ATOM 1532 O O . VAL A 1 200 ? 5.572 4.834 -0.411 1.00 94.50 200 VAL A O 1
ATOM 1535 N N . LEU A 1 201 ? 4.917 6.268 -2.006 1.00 92.56 201 LEU A N 1
ATOM 1536 C CA . LEU A 1 201 ? 6.251 6.574 -2.515 1.00 92.56 201 LEU A CA 1
ATOM 1537 C C . LEU A 1 201 ? 6.744 7.918 -1.960 1.00 92.56 201 LEU A C 1
ATOM 1539 O O . LEU A 1 201 ? 6.246 8.967 -2.394 1.00 92.56 201 LEU A O 1
ATOM 1543 N N . PRO A 1 202 ? 7.741 7.926 -1.058 1.00 91.12 202 PRO A N 1
ATOM 1544 C CA . PRO A 1 202 ? 8.366 9.153 -0.583 1.00 91.12 202 PRO A CA 1
ATOM 1545 C C . PRO A 1 202 ? 9.174 9.851 -1.690 1.00 91.12 202 PRO A C 1
ATOM 1547 O O . PRO A 1 202 ? 9.574 9.228 -2.678 1.00 91.12 202 PRO A O 1
ATOM 1550 N N . PRO A 1 203 ? 9.458 11.155 -1.550 1.00 87.25 203 PRO A N 1
ATOM 1551 C CA . PRO A 1 203 ? 10.329 11.862 -2.481 1.00 87.25 203 PRO A CA 1
ATOM 1552 C C . PRO A 1 203 ? 11.766 11.317 -2.428 1.00 87.25 203 PRO A C 1
ATOM 1554 O O . PRO A 1 203 ? 12.379 11.265 -1.365 1.0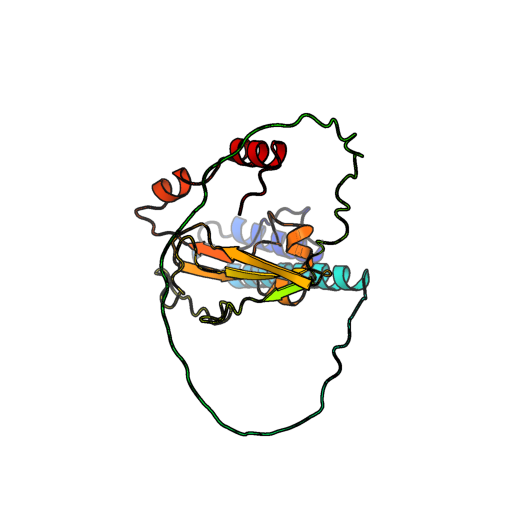0 87.25 203 PRO A O 1
ATOM 1557 N N . LEU A 1 204 ? 12.337 11.005 -3.598 1.00 80.81 204 LEU A N 1
ATOM 1558 C CA . LEU A 1 204 ? 13.664 10.378 -3.731 1.00 80.81 204 LEU A CA 1
ATOM 1559 C C . LEU A 1 204 ? 14.804 11.147 -3.048 1.00 80.81 204 LEU A C 1
ATOM 1561 O O . LEU A 1 204 ? 15.753 10.539 -2.576 1.00 80.81 204 LEU A O 1
ATOM 1565 N N . ARG A 1 205 ? 14.722 12.480 -2.988 1.00 79.19 205 ARG A N 1
ATOM 1566 C CA . ARG A 1 205 ? 15.768 13.313 -2.375 1.00 79.19 205 ARG A CA 1
ATOM 1567 C C . ARG A 1 205 ? 15.836 13.198 -0.850 1.00 79.19 205 ARG A C 1
ATOM 1569 O O . ARG A 1 205 ? 16.902 13.421 -0.296 1.00 79.19 205 ARG A O 1
ATOM 1576 N N . ASN A 1 206 ? 14.722 12.864 -0.195 1.00 71.44 206 ASN A N 1
ATOM 1577 C CA . ASN A 1 206 ? 14.594 12.915 1.266 1.00 71.44 206 ASN A CA 1
ATOM 1578 C C . ASN A 1 206 ? 14.122 11.577 1.865 1.00 71.44 206 ASN A C 1
ATOM 1580 O O . ASN A 1 206 ? 13.680 11.553 3.012 1.00 71.44 206 ASN A O 1
ATOM 1584 N N . GLY A 1 207 ? 14.180 10.476 1.106 1.00 69.44 207 GLY A N 1
ATOM 1585 C CA . GLY A 1 207 ? 13.695 9.168 1.558 1.00 69.44 207 GLY A CA 1
ATOM 1586 C C . GLY A 1 207 ? 14.385 8.689 2.838 1.00 69.44 207 GLY A C 1
ATOM 1587 O O . GLY A 1 207 ? 13.710 8.306 3.792 1.00 69.44 207 GLY A O 1
ATOM 1588 N N . ASP A 1 208 ? 15.713 8.810 2.897 1.00 74.25 208 ASP A N 1
ATOM 1589 C CA . ASP A 1 208 ? 16.514 8.315 4.026 1.00 74.25 208 ASP A CA 1
ATOM 1590 C C . ASP A 1 208 ? 16.241 9.081 5.328 1.00 74.25 208 ASP A C 1
ATOM 1592 O O . ASP A 1 208 ? 16.109 8.479 6.392 1.00 74.25 208 ASP A O 1
ATOM 1596 N N . PHE A 1 209 ? 16.053 10.402 5.240 1.00 78.81 209 PHE A N 1
ATOM 1597 C CA . PHE A 1 209 ? 15.701 11.238 6.394 1.00 78.81 209 PHE A CA 1
ATOM 1598 C C . PHE A 1 209 ? 14.314 10.915 6.961 1.00 78.81 209 PHE A C 1
ATOM 1600 O O . PHE A 1 209 ? 14.071 11.058 8.157 1.00 78.81 209 PHE A O 1
ATOM 1607 N N . MET A 1 210 ? 13.373 10.499 6.112 1.00 75.31 210 MET A N 1
ATOM 1608 C CA . MET A 1 210 ? 12.052 10.087 6.585 1.00 75.31 210 MET A CA 1
ATOM 1609 C C . MET A 1 210 ? 12.126 8.729 7.279 1.00 75.31 210 MET A C 1
ATOM 1611 O O . MET A 1 210 ? 11.507 8.549 8.324 1.00 75.31 210 MET A O 1
ATOM 1615 N N . ARG A 1 211 ? 12.932 7.802 6.748 1.00 80.00 211 ARG A N 1
ATOM 1616 C CA . ARG A 1 211 ? 13.131 6.477 7.341 1.00 80.00 211 ARG A CA 1
ATOM 1617 C C . ARG A 1 211 ? 13.794 6.549 8.717 1.00 80.00 211 ARG A C 1
ATOM 1619 O O . ARG A 1 211 ? 13.412 5.782 9.588 1.00 80.00 211 ARG A O 1
ATOM 1626 N N . SER A 1 212 ? 14.710 7.494 8.950 1.00 82.38 212 SER A N 1
ATOM 1627 C CA . SER A 1 212 ? 15.359 7.662 10.261 1.00 82.38 212 SER A CA 1
ATOM 1628 C C . SER A 1 212 ? 14.423 8.145 11.376 1.00 82.38 212 SER A C 1
ATOM 1630 O O . SER A 1 212 ? 14.835 8.183 12.530 1.00 82.38 212 SER A O 1
ATOM 1632 N N . LYS A 1 213 ? 13.199 8.577 11.045 1.00 84.19 213 LYS A N 1
ATOM 1633 C CA . LYS A 1 213 ? 12.171 8.968 12.025 1.00 84.19 213 LYS A CA 1
ATOM 1634 C C . LYS A 1 213 ? 11.239 7.821 12.407 1.00 84.19 213 LYS A C 1
ATOM 1636 O O . LYS A 1 213 ? 10.417 8.000 13.299 1.00 84.19 213 LYS A O 1
ATOM 1641 N N . LEU A 1 214 ? 11.317 6.699 11.696 1.00 86.31 214 LEU A N 1
ATOM 1642 C CA . LEU A 1 214 ? 10.535 5.509 11.995 1.00 86.31 214 LEU A CA 1
ATOM 1643 C C . LEU A 1 214 ? 11.264 4.683 13.049 1.00 86.31 214 LEU A C 1
ATOM 1645 O O . LEU A 1 214 ? 12.494 4.684 13.105 1.00 86.31 214 LEU A O 1
ATOM 1649 N N . PHE A 1 215 ? 10.492 3.973 13.863 1.00 88.94 215 PHE A N 1
ATOM 1650 C CA . PHE A 1 215 ? 11.049 3.034 14.822 1.00 88.94 215 PHE A CA 1
ATOM 1651 C C . PHE A 1 215 ? 11.730 1.867 14.108 1.00 88.94 215 PHE A C 1
ATOM 1653 O O . PHE A 1 215 ? 11.290 1.426 13.041 1.00 88.94 215 PHE A O 1
ATOM 1660 N N . THR A 1 216 ? 12.801 1.357 14.712 1.00 90.88 216 THR A N 1
ATOM 1661 C CA . THR A 1 216 ? 13.289 0.018 14.383 1.00 90.88 216 THR A CA 1
ATOM 1662 C C . THR A 1 216 ? 12.326 -1.032 14.931 1.00 90.88 216 THR A C 1
ATOM 1664 O O . THR A 1 216 ? 11.476 -0.741 15.775 1.00 90.88 216 THR A O 1
ATOM 1667 N N . GLU A 1 217 ? 12.455 -2.266 14.452 1.00 89.06 217 GLU A N 1
ATOM 1668 C CA . GLU A 1 217 ? 11.633 -3.378 14.928 1.00 89.06 217 GLU A CA 1
ATOM 1669 C C . GLU A 1 217 ? 11.785 -3.585 16.444 1.00 89.06 217 GLU A C 1
ATOM 1671 O O . GLU A 1 217 ? 10.797 -3.799 17.143 1.00 89.06 217 GLU A O 1
ATOM 1676 N N . GLU A 1 218 ? 13.005 -3.460 16.972 1.00 90.75 218 GLU A N 1
ATOM 1677 C CA . GLU A 1 218 ? 13.289 -3.594 18.403 1.00 90.75 218 GLU A CA 1
ATOM 1678 C C . GLU A 1 218 ? 12.601 -2.492 19.212 1.00 90.75 218 GLU A C 1
ATOM 1680 O O . GLU A 1 218 ? 11.900 -2.784 20.177 1.00 90.75 218 GLU A O 1
ATOM 1685 N N . GLN A 1 219 ? 12.731 -1.237 18.771 1.00 90.19 219 GLN A N 1
ATOM 1686 C CA . GLN A 1 219 ? 12.088 -0.091 19.419 1.00 90.19 219 GLN A CA 1
ATOM 1687 C C . GLN A 1 219 ? 10.564 -0.220 19.421 1.00 90.19 219 GLN A C 1
ATOM 1689 O O . GLN A 1 219 ? 9.907 0.146 20.392 1.00 90.19 219 GLN A O 1
ATOM 1694 N N . TYR A 1 220 ? 9.992 -0.744 18.336 1.00 88.69 220 TYR A N 1
ATOM 1695 C CA . TYR A 1 220 ? 8.555 -0.957 18.238 1.00 88.69 220 TYR A CA 1
ATOM 1696 C C . TYR A 1 220 ? 8.071 -2.042 19.210 1.00 88.69 220 TYR A C 1
ATOM 1698 O O . TYR A 1 220 ? 7.088 -1.836 19.919 1.00 88.69 220 TYR A O 1
ATOM 1706 N N . LYS A 1 221 ? 8.795 -3.164 19.312 1.00 87.06 221 LYS A N 1
ATOM 1707 C CA . LYS A 1 221 ? 8.475 -4.248 20.259 1.00 87.06 221 LYS A CA 1
ATOM 1708 C C . LYS A 1 221 ? 8.579 -3.812 21.722 1.00 87.06 221 LYS A C 1
ATOM 1710 O O . LYS A 1 221 ? 7.810 -4.287 22.554 1.00 87.06 221 LYS A O 1
ATOM 1715 N N . GLU A 1 222 ? 9.499 -2.906 22.050 1.00 89.31 222 GLU A N 1
ATOM 1716 C CA . GLU A 1 222 ? 9.603 -2.346 23.403 1.00 89.31 222 GLU A CA 1
ATOM 1717 C C . GLU A 1 222 ? 8.350 -1.549 23.791 1.00 89.31 222 GLU A C 1
ATOM 1719 O O . GLU A 1 222 ? 7.870 -1.684 24.915 1.00 89.31 222 GLU A O 1
ATOM 1724 N N . LEU A 1 223 ? 7.776 -0.767 22.870 1.00 79.19 223 LEU A N 1
ATOM 1725 C CA . LEU A 1 223 ? 6.558 0.011 23.133 1.00 79.19 223 LEU A CA 1
ATOM 1726 C C . LEU A 1 223 ? 5.355 -0.882 23.463 1.00 79.19 223 LEU A C 1
ATOM 1728 O O . LEU A 1 223 ? 4.593 -0.566 24.380 1.00 79.19 223 LEU A O 1
ATOM 1732 N N . ASP A 1 224 ? 5.235 -2.010 22.762 1.00 67.12 224 ASP A N 1
ATOM 1733 C CA . ASP A 1 224 ? 4.185 -3.005 22.993 1.00 67.12 224 ASP A CA 1
ATOM 1734 C C . ASP A 1 224 ? 4.313 -3.645 24.389 1.00 67.12 224 ASP A C 1
ATOM 1736 O O . ASP A 1 224 ? 3.333 -3.781 25.124 1.00 67.12 224 ASP A O 1
ATOM 1740 N N . HIS A 1 225 ? 5.546 -3.925 24.833 1.00 60.88 225 HIS A N 1
ATOM 1741 C CA . HIS A 1 225 ? 5.806 -4.501 26.157 1.00 60.88 225 HIS A CA 1
ATOM 1742 C C . HIS A 1 225 ? 5.409 -3.578 27.322 1.00 60.88 225 HIS A C 1
ATOM 1744 O O . HIS A 1 225 ? 5.014 -4.059 28.385 1.00 60.88 225 HIS A O 1
ATOM 1750 N N . TYR A 1 226 ? 5.476 -2.256 27.137 1.00 60.00 226 TYR A N 1
ATOM 1751 C CA . TYR A 1 226 ? 5.066 -1.284 28.158 1.00 60.00 226 TYR A CA 1
ATOM 1752 C C . TYR A 1 226 ? 3.560 -0.983 28.160 1.00 60.00 226 TYR A C 1
ATOM 1754 O O . TYR A 1 226 ? 3.111 -0.169 28.970 1.00 60.00 226 TYR A O 1
ATOM 1762 N N . GLY A 1 227 ? 2.769 -1.612 27.281 1.00 50.00 227 GLY A N 1
ATOM 1763 C CA . GLY A 1 227 ? 1.339 -1.326 27.149 1.00 50.00 227 GLY A CA 1
ATOM 1764 C C . GLY A 1 227 ? 1.060 0.118 26.724 1.00 50.00 227 GLY A C 1
ATOM 1765 O O . GLY A 1 227 ? -0.032 0.637 26.956 1.00 50.00 227 GLY A O 1
ATOM 1766 N N . ILE A 1 228 ? 2.049 0.791 26.127 1.00 49.84 228 ILE A N 1
ATOM 1767 C CA . ILE A 1 228 ? 1.859 2.108 25.533 1.00 49.84 228 ILE A CA 1
ATOM 1768 C C . ILE A 1 228 ? 1.207 1.838 24.184 1.00 49.84 228 ILE A C 1
ATOM 1770 O O . ILE A 1 228 ? 1.893 1.628 23.187 1.00 49.84 228 ILE A O 1
ATOM 1774 N N . SER A 1 229 ? -0.128 1.794 24.163 1.00 44.81 229 SER A N 1
ATOM 1775 C CA . SER A 1 229 ? -0.888 1.732 22.918 1.00 44.81 229 SER A CA 1
ATOM 1776 C C . SER A 1 229 ? -0.525 2.963 22.086 1.00 44.81 229 SER A C 1
ATOM 1778 O O . SER A 1 229 ? -0.997 4.071 22.350 1.00 44.81 229 SER A O 1
ATOM 1780 N N . GLY A 1 230 ? 0.384 2.789 21.132 1.00 41.91 230 GLY A N 1
ATOM 1781 C CA . GLY A 1 230 ? 0.791 3.842 20.220 1.00 41.91 230 GLY A CA 1
ATOM 1782 C C . GLY A 1 230 ? -0.344 4.152 19.252 1.00 41.91 230 GLY A C 1
ATOM 1783 O O . GLY A 1 230 ? -0.673 3.328 18.400 1.00 41.91 230 GLY A O 1
ATOM 1784 N N . CYS A 1 231 ? -0.922 5.342 19.385 1.00 33.31 231 CYS A N 1
ATOM 1785 C CA . CYS A 1 231 ? -1.666 6.060 18.353 1.00 33.31 231 CYS A CA 1
ATOM 1786 C C . CYS A 1 231 ? -1.216 7.522 18.382 1.00 33.31 231 CYS A C 1
ATOM 1788 O O . CYS A 1 231 ? -1.186 8.101 19.493 1.00 33.31 231 CYS A O 1
#

Sequence (231 aa):
MHPDLSPHLHTDECNALISKLQNCHKENKLLKFVGICNEIDTAVWKCLKAEEKKKVENASGNNVLACEVDQDTASEQSGNESTALKENNRRSYPQNNENSSAREERVSSQPDNSGHTCVMISYDVGKFNRLDNQVSGKGKRGAQLMGLQSPVCIISCVDGTKYTVLAGVQGKLVEVNERLLSYPQLVSDHPDAEGYLAVVLPPLRNGDFMRSKLFTEEQYKELDHYGISGC

InterPro domains:
  IPR011053 Single hybrid motif [SSF51230] (127-223)
  IPR013892 Cytochrome c oxidase biogenesis protein Cmc1-like [PF08583] (1-58)
  IPR033753 Glycine cleavage system H-protein/Simiate [PF01597] (164-222)
  IPR039169 Protein Abitram [PTHR13651] (117-224)

Foldseek 3Di:
DDPDLPLVPADPVLVVLSVVLVVVCVVCVPCVVVCPCVVSVVVSRVRVVVRVVVVVVVVVVPDDPPPDDDDDDDDDDDDDDDDDDDDDDDDDDDDDDDDDDDDDPDDPDDPPPPWFQFDAKAQCPPVDRQVPQPFDDPVRPSFDWFDQQRFRIWTATPNRDIDTDHPNHTATWDDALPCCRVVVNCCVPPVPPSNDGTDGDHDPVCVVVSVVPDDDPVRVVVCVVVVVPDD

pLDDT: mean 73.89, std 24.17, range [23.8, 97.19]

Secondary structure (DSSP, 8-state):
------TTSS-HHHHHHHHHHHHHHHHTTTGGGTTTTHHHHHHHHHHHHHHHHHHHHHHHTT------------------------------PPP-----------------TTS--EEEEE-B-SS-BGGG---BTTTTBTPPEE-TT-EEEEEEETTS-EEEEE--S-EEEEEE-GGGGT-TTHHHH-TTTTT--EEEE--TTSHHHHHTTSPPHHHHHHHHHTT----

Radius of gyration: 26.17 Å; chains: 1; bounding box: 59×62×78 Å

Organism: Homarus americanus (NCBI:txid6706)